Protein AF-A0A9N9MR36-F1 (afdb_monomer)

Radius of gyration: 36.17 Å; Cα contacts (8 Å, |Δi|>4): 120; chains: 1; bounding box: 120×64×77 Å

Solvent-accessible surface area (backbone atoms only — not comparable to full-atom values): 21130 Å² total; per-residue (Å²): 136,87,82,82,67,97,60,91,69,72,78,81,70,81,83,75,84,69,79,85,82,74,89,75,84,83,81,87,75,89,80,91,78,92,76,90,71,88,76,81,66,86,66,80,64,33,60,39,98,82,77,68,51,71,23,96,36,70,65,54,41,51,55,46,38,51,72,79,35,46,75,57,44,50,51,60,54,64,63,58,66,66,79,72,78,82,48,73,67,56,52,50,52,53,24,46,52,49,24,51,42,57,75,66,68,75,56,95,51,58,64,60,56,48,29,71,76,39,71,93,48,53,55,68,58,53,54,54,51,66,71,36,65,73,43,51,54,48,23,53,53,41,40,53,50,53,52,47,59,70,70,59,72,73,89,64,95,71,92,80,87,84,90,88,85,90,81,87,88,83,88,80,88,68,84,80,74,81,70,65,53,91,77,64,77,84,47,73,67,56,51,52,52,50,34,54,52,52,25,47,37,50,71,76,65,50,71,90,50,50,69,61,57,52,35,71,76,38,76,72,52,54,60,66,58,52,53,55,51,68,69,37,68,67,53,53,52,50,24,53,54,48,37,53,50,52,62,67,72,46,69,74,84,71,76,74,66,70,84,77,71,89,77,87,74,91,79,78,91,78,93,77,90,76,82,84,80,76,80,77,79,79,75,74,83,80,78,77,84,78,84,81,76,82,80,80,80,79,82,75,84,82,80,82,83,78,85,81,83,82,82,89,129

Secondary structure (DSSP, 8-state):
-----SS--------------PPPP--------------------EE-TTT--EESSHHHHHHHHHHH-HHHHHHHHHTS---PPPPHHHHHHHHHHHHHHHHTT--S-HHHHHHHH-TTS-HHHHHHHHTSHHHHHHHHHHHHHHHHHHH------------------------------TTPPPPHHHHHHHHHHHHHHHHTT--SSHHHHHHHH-TTS-HHHHHHHHH-HHHHHHHHHHHHHHHHHS----------------------PPP-----------PPPPP-------PPP----PPPPPPP-

Structure (mmCIF, N/CA/C/O backbone):
data_AF-A0A9N9MR36-F1
#
_entry.id   AF-A0A9N9MR36-F1
#
loop_
_atom_site.group_PDB
_atom_site.id
_atom_site.type_symbol
_atom_site.label_atom_id
_atom_site.label_alt_id
_atom_site.label_comp_id
_atom_site.label_asym_id
_atom_site.label_entity_id
_atom_site.label_seq_id
_atom_site.pdbx_PDB_ins_code
_atom_site.Cartn_x
_atom_site.Cartn_y
_atom_site.Cartn_z
_atom_site.occupancy
_atom_site.B_iso_or_equiv
_atom_site.auth_seq_id
_atom_site.auth_comp_id
_atom_site.auth_asym_id
_atom_site.auth_atom_id
_atom_site.pdbx_PDB_model_num
ATOM 1 N N . MET A 1 1 ? 44.883 12.833 -12.931 1.00 42.16 1 MET A N 1
ATOM 2 C CA . MET A 1 1 ? 44.470 11.741 -12.024 1.00 42.16 1 MET A CA 1
ATOM 3 C C . MET A 1 1 ? 42.972 11.880 -11.768 1.00 42.16 1 MET A C 1
ATOM 5 O O . MET A 1 1 ? 42.575 12.778 -11.039 1.00 42.16 1 MET A O 1
ATOM 9 N N . GLU A 1 2 ? 42.132 11.090 -12.443 1.00 42.69 2 GLU A N 1
ATOM 10 C CA . GLU A 1 2 ? 40.664 11.150 -12.310 1.00 42.69 2 GLU A CA 1
ATOM 11 C C . GLU A 1 2 ? 40.187 10.317 -11.113 1.00 42.69 2 GLU A C 1
ATOM 13 O O . GLU A 1 2 ? 40.307 9.091 -11.096 1.00 42.69 2 GLU A O 1
ATOM 18 N N . ALA A 1 3 ? 39.628 10.986 -10.104 1.00 51.25 3 ALA A N 1
ATOM 19 C CA . ALA A 1 3 ? 39.030 10.336 -8.946 1.00 51.25 3 ALA A CA 1
ATOM 20 C C . ALA A 1 3 ? 37.635 9.788 -9.297 1.00 51.25 3 ALA A C 1
ATOM 22 O O . ALA A 1 3 ? 36.685 10.540 -9.521 1.00 51.25 3 ALA A O 1
ATOM 23 N N . LYS A 1 4 ? 37.499 8.458 -9.323 1.00 52.34 4 LYS A N 1
ATOM 24 C CA . LYS A 1 4 ? 36.204 7.767 -9.405 1.00 52.34 4 LYS A CA 1
ATOM 25 C C . LYS A 1 4 ? 35.418 8.013 -8.111 1.00 52.34 4 LYS A C 1
ATOM 27 O O . LYS A 1 4 ? 35.816 7.550 -7.047 1.00 52.34 4 LYS A O 1
ATOM 32 N N . GLY A 1 5 ? 34.309 8.747 -8.198 1.00 55.62 5 GLY A N 1
ATOM 33 C CA . GLY A 1 5 ? 33.406 8.977 -7.066 1.00 55.62 5 GLY A CA 1
ATOM 34 C C . GLY A 1 5 ? 32.671 7.699 -6.608 1.00 55.62 5 GLY A C 1
ATOM 35 O O .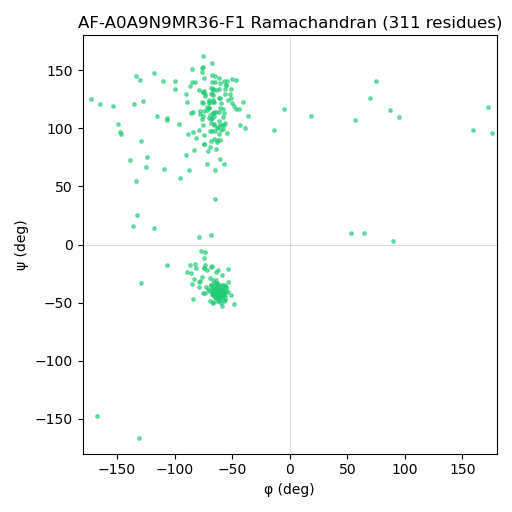 GLY A 1 5 ? 32.468 6.789 -7.412 1.00 55.62 5 GLY A O 1
ATOM 36 N N . PRO A 1 6 ? 32.219 7.626 -5.338 1.00 62.53 6 PRO A N 1
ATOM 37 C CA . PRO A 1 6 ? 31.648 6.420 -4.716 1.00 62.53 6 PRO A CA 1
ATOM 38 C C . PRO A 1 6 ? 30.186 6.128 -5.096 1.00 62.53 6 PRO A C 1
ATOM 40 O O . PRO A 1 6 ? 29.570 5.209 -4.563 1.00 62.53 6 PRO A O 1
ATOM 43 N N . TRP A 1 7 ? 29.619 6.882 -6.036 1.00 61.41 7 TRP A N 1
ATOM 44 C CA . TRP A 1 7 ? 28.271 6.662 -6.541 1.00 61.41 7 TRP A CA 1
ATOM 45 C C . TRP A 1 7 ? 28.396 6.275 -8.006 1.00 61.41 7 TRP A C 1
ATOM 47 O O . TRP A 1 7 ? 28.782 7.101 -8.828 1.00 61.41 7 TRP A O 1
ATOM 57 N N . GLY A 1 8 ? 28.092 5.016 -8.325 1.00 48.84 8 GLY A N 1
ATOM 58 C CA . GLY A 1 8 ? 28.136 4.430 -9.670 1.00 48.84 8 GLY A CA 1
ATOM 59 C C . GLY A 1 8 ? 27.135 5.023 -10.672 1.00 48.84 8 GLY A C 1
ATOM 60 O O . GLY A 1 8 ? 26.555 4.293 -11.470 1.00 48.84 8 GLY A O 1
ATOM 61 N N . CYS A 1 9 ? 26.919 6.335 -10.649 1.00 47.81 9 CYS A N 1
ATOM 62 C CA . CYS A 1 9 ? 26.300 7.073 -11.732 1.00 47.81 9 CYS A CA 1
ATOM 63 C C . CYS A 1 9 ? 27.367 7.280 -12.803 1.00 47.81 9 CYS A C 1
ATOM 65 O O . CYS A 1 9 ? 28.210 8.170 -12.690 1.00 47.81 9 CYS A O 1
ATOM 67 N N . GLN A 1 10 ? 27.350 6.439 -13.838 1.00 54.31 10 GLN A N 1
ATOM 68 C CA . GLN A 1 10 ? 28.123 6.742 -15.035 1.00 54.31 10 GLN A CA 1
ATOM 69 C C . GLN A 1 10 ? 27.706 8.126 -15.560 1.00 54.31 10 GLN A C 1
ATOM 71 O O . GLN A 1 10 ? 26.505 8.416 -15.585 1.00 54.31 10 GLN A O 1
ATOM 76 N N . PRO A 1 11 ? 28.655 8.982 -15.977 1.00 51.00 11 PRO A N 1
ATOM 77 C CA . PRO A 1 11 ? 28.313 10.209 -16.676 1.00 51.00 11 PRO A CA 1
ATOM 78 C C . PRO A 1 11 ? 27.476 9.841 -17.903 1.00 51.00 11 PRO A C 1
ATOM 80 O O . PRO A 1 11 ? 27.843 8.945 -18.669 1.00 51.00 11 PRO A O 1
ATOM 83 N N . LEU A 1 12 ? 26.324 10.500 -18.059 1.00 49.97 12 LEU A N 1
ATOM 84 C CA . LEU A 1 12 ? 25.511 10.399 -19.266 1.00 49.97 12 LEU A CA 1
ATOM 85 C C . LEU A 1 12 ? 26.408 10.795 -20.437 1.00 49.97 12 LEU A C 1
ATOM 87 O O . LEU A 1 12 ? 26.745 11.967 -20.601 1.00 49.97 12 LEU A O 1
ATOM 91 N N . ARG A 1 13 ? 26.851 9.796 -21.207 1.00 53.81 13 ARG A N 1
ATOM 92 C CA . ARG A 1 13 ? 27.624 10.030 -22.423 1.00 53.81 13 ARG A CA 1
ATOM 93 C C . ARG A 1 13 ? 26.807 10.961 -23.325 1.00 53.81 13 ARG A C 1
ATOM 95 O O . ARG A 1 13 ? 25.601 10.733 -23.459 1.00 53.81 13 ARG A O 1
ATOM 102 N N . PRO A 1 14 ? 27.432 11.965 -23.961 1.00 55.53 14 PRO A N 1
ATOM 103 C CA . PRO A 1 14 ? 26.791 12.729 -25.020 1.00 55.53 14 PRO A CA 1
ATOM 104 C C . PRO A 1 14 ? 26.189 11.759 -26.037 1.00 55.53 14 PRO A C 1
ATOM 106 O O . PRO A 1 14 ? 26.902 10.904 -26.571 1.00 55.53 14 PRO A O 1
ATOM 109 N N . LEU A 1 15 ? 24.875 11.858 -26.261 1.00 42.00 15 LEU A N 1
ATOM 110 C CA . LEU A 1 15 ? 24.178 11.115 -27.305 1.00 42.00 15 LEU A CA 1
ATOM 111 C C . LEU A 1 15 ? 24.741 11.562 -28.656 1.00 42.00 15 LEU A C 1
ATOM 113 O O . LEU A 1 15 ? 24.256 12.509 -29.267 1.00 42.00 15 LEU A O 1
ATOM 117 N N . HIS A 1 16 ? 25.780 10.871 -29.118 1.00 44.91 16 HIS A N 1
ATOM 118 C CA . HIS A 1 16 ? 26.146 10.876 -30.522 1.00 44.91 16 HIS A CA 1
ATOM 119 C C . HIS A 1 16 ? 25.000 10.201 -31.270 1.00 44.91 16 HIS A C 1
ATOM 121 O O . HIS A 1 16 ? 24.851 8.978 -31.244 1.00 44.91 16 HIS A O 1
ATOM 127 N N . VAL A 1 17 ? 24.165 11.013 -31.917 1.00 54.38 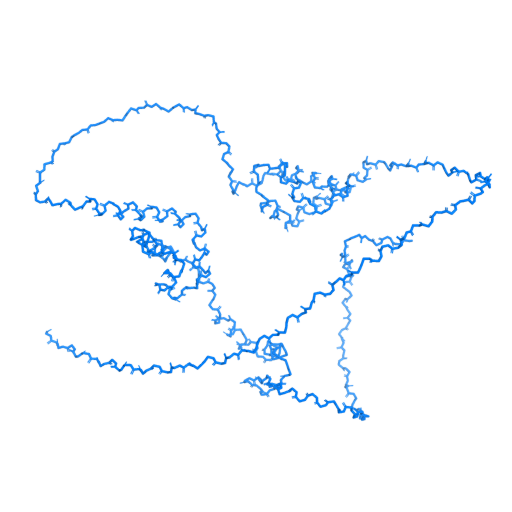17 VAL A N 1
ATOM 128 C CA . VAL A 1 17 ? 23.245 10.550 -32.954 1.00 54.38 17 VAL A CA 1
ATOM 129 C C . VAL A 1 17 ? 24.113 10.150 -34.147 1.00 54.38 17 VAL A C 1
ATOM 131 O O . VAL A 1 17 ? 24.397 10.947 -35.034 1.00 54.38 17 VAL A O 1
ATOM 134 N N . GLY A 1 18 ? 24.628 8.922 -34.104 1.00 39.88 18 GLY A N 1
ATOM 135 C CA . GLY A 1 18 ? 25.375 8.330 -35.205 1.00 39.88 18 GLY A CA 1
ATOM 136 C C . GLY A 1 18 ? 24.460 8.072 -36.411 1.00 39.88 18 GLY A C 1
ATOM 137 O O . GLY A 1 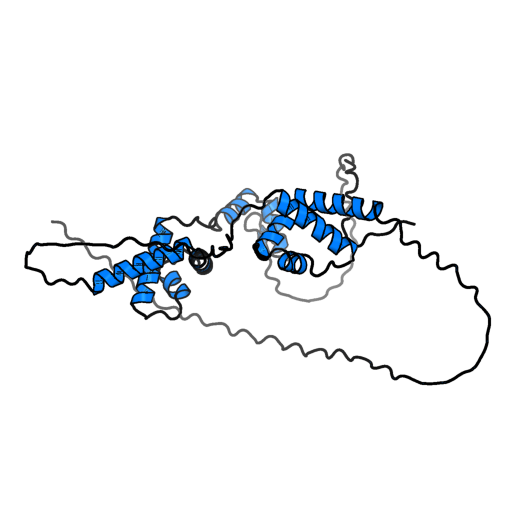18 ? 23.279 7.754 -36.232 1.00 39.88 18 GLY A O 1
ATOM 138 N N . PRO A 1 19 ? 24.977 8.203 -37.644 1.00 52.09 19 PRO A N 1
ATOM 139 C CA . PRO A 1 19 ? 24.197 8.025 -38.859 1.00 52.09 19 PRO A CA 1
ATOM 140 C C . PRO A 1 19 ? 23.696 6.582 -39.011 1.00 52.09 19 PRO A C 1
ATOM 142 O O . PRO A 1 19 ? 24.363 5.616 -38.642 1.00 52.09 19 PRO A O 1
ATOM 145 N N . LYS A 1 20 ? 22.490 6.470 -39.579 1.00 49.06 20 LYS A N 1
ATOM 146 C CA . LYS A 1 20 ? 21.758 5.241 -39.918 1.00 49.06 20 LYS A CA 1
ATOM 147 C C . LYS A 1 20 ? 22.688 4.117 -40.399 1.00 49.06 20 LYS A C 1
ATOM 149 O O . LYS A 1 20 ? 23.215 4.161 -41.509 1.00 49.06 20 LYS A O 1
ATOM 154 N N . SER A 1 21 ? 22.816 3.086 -39.566 1.00 42.00 21 SER A N 1
ATOM 155 C CA . SER A 1 21 ? 23.407 1.794 -39.912 1.00 42.00 21 SER A CA 1
ATOM 156 C C . SER A 1 21 ? 22.653 1.179 -41.096 1.00 42.00 21 SER A C 1
ATOM 158 O O . SER A 1 21 ? 21.469 0.848 -40.995 1.00 42.00 21 SER A O 1
ATOM 160 N N . LYS A 1 22 ? 23.339 1.072 -42.238 1.00 48.06 22 LYS A N 1
ATOM 161 C CA . LYS A 1 22 ? 22.914 0.283 -43.395 1.00 48.06 22 LYS A CA 1
ATOM 162 C C . LYS A 1 22 ? 23.109 -1.197 -43.060 1.00 48.06 22 LYS A C 1
ATOM 164 O O . LYS A 1 22 ? 24.195 -1.606 -42.657 1.00 48.06 22 LYS A O 1
ATOM 169 N N . ASN A 1 23 ? 22.049 -1.982 -43.251 1.00 44.69 23 ASN A N 1
ATOM 170 C CA . ASN A 1 23 ? 22.060 -3.441 -43.181 1.00 44.69 23 ASN A CA 1
ATOM 171 C C . ASN A 1 23 ? 23.223 -4.017 -44.002 1.00 44.69 23 ASN A C 1
ATOM 173 O O . ASN A 1 23 ? 23.278 -3.837 -45.217 1.00 44.69 23 ASN A O 1
ATOM 177 N N . LYS A 1 24 ? 24.129 -4.732 -43.331 1.00 44.69 24 LYS A N 1
ATOM 178 C CA . LYS A 1 24 ? 25.165 -5.549 -43.966 1.00 44.69 24 LYS A CA 1
ATOM 179 C C . LYS A 1 24 ? 24.603 -6.966 -44.173 1.00 44.69 24 LYS A C 1
ATOM 181 O O . LYS A 1 24 ? 24.061 -7.521 -43.214 1.00 44.69 24 LYS A O 1
ATOM 186 N N . PRO A 1 25 ? 24.685 -7.553 -45.381 1.00 52.03 25 PRO A N 1
ATOM 187 C CA . PRO A 1 25 ? 24.227 -8.916 -45.618 1.00 52.03 25 PRO A CA 1
ATOM 188 C C . PRO A 1 25 ? 25.127 -9.915 -44.883 1.00 52.03 25 PRO A C 1
ATOM 190 O O . PRO A 1 25 ? 26.355 -9.802 -44.881 1.00 52.03 25 PRO A O 1
ATOM 193 N N . ARG A 1 26 ? 24.484 -10.877 -44.218 1.00 47.81 26 ARG A N 1
ATOM 194 C CA . ARG A 1 26 ? 25.110 -11.974 -43.481 1.00 47.81 26 ARG A CA 1
ATOM 195 C C . ARG A 1 26 ? 25.628 -12.995 -44.494 1.00 47.81 26 ARG A C 1
ATOM 197 O O . ARG A 1 26 ? 24.828 -13.646 -45.157 1.00 47.81 26 ARG A O 1
ATOM 204 N N . LYS A 1 27 ? 26.952 -13.093 -44.614 1.00 42.81 27 LYS A N 1
ATOM 205 C CA . LYS A 1 27 ? 27.646 -14.135 -45.373 1.00 42.81 27 LYS A CA 1
ATOM 206 C C . LYS A 1 27 ? 27.513 -15.451 -44.599 1.00 42.81 27 LYS A C 1
ATOM 208 O O . LYS A 1 27 ? 27.886 -15.519 -43.429 1.00 42.81 27 LYS A O 1
ATOM 213 N N . THR A 1 28 ? 26.877 -16.425 -45.232 1.00 47.97 28 THR A N 1
ATOM 214 C CA . THR A 1 28 ? 26.886 -17.847 -44.8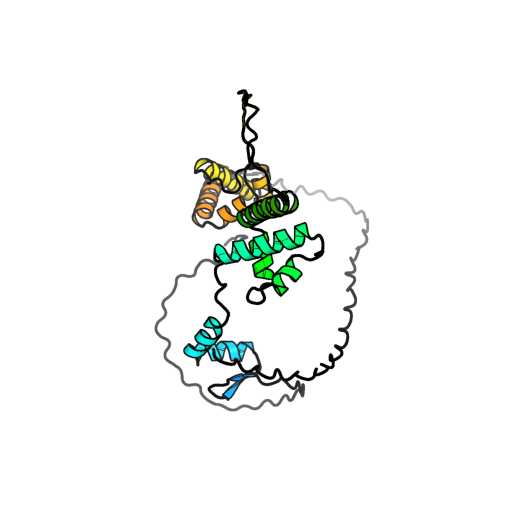89 1.00 47.97 28 THR A CA 1
ATOM 215 C C . THR A 1 28 ? 28.230 -18.424 -45.289 1.00 47.97 28 THR A C 1
ATOM 217 O O . THR A 1 28 ? 28.519 -18.453 -46.481 1.00 47.97 28 THR A O 1
ATOM 220 N N . GLU A 1 29 ? 29.018 -18.869 -44.318 1.00 55.16 29 GLU A N 1
ATOM 221 C CA . GLU A 1 29 ? 30.062 -19.868 -44.538 1.00 55.16 29 GLU A CA 1
ATOM 222 C C . GLU A 1 29 ? 29.964 -20.873 -43.391 1.00 55.16 29 GLU A C 1
ATOM 224 O O . GLU A 1 29 ? 29.950 -20.505 -42.211 1.00 55.16 29 GLU A O 1
ATOM 229 N N . ASP A 1 30 ? 29.739 -22.115 -43.808 1.00 52.72 30 ASP A N 1
ATOM 230 C CA . ASP A 1 30 ? 29.840 -23.350 -43.051 1.00 52.72 30 ASP A CA 1
ATOM 231 C C . ASP A 1 30 ? 31.175 -23.426 -42.317 1.00 52.72 30 ASP A C 1
ATOM 233 O O . ASP A 1 30 ? 32.185 -23.018 -42.874 1.00 52.72 30 ASP A O 1
ATOM 237 N N . GLU A 1 31 ? 31.170 -23.965 -41.099 1.00 50.50 31 GLU A N 1
ATOM 238 C CA . GLU A 1 31 ? 32.277 -24.749 -40.540 1.00 50.50 31 GLU A CA 1
ATOM 239 C C . GLU A 1 31 ? 31.748 -25.505 -39.316 1.00 50.50 31 GLU A C 1
ATOM 241 O O . GLU A 1 31 ? 31.182 -24.954 -38.365 1.00 50.50 31 GLU A O 1
ATOM 246 N N . SER A 1 32 ? 31.878 -26.819 -39.422 1.00 59.91 32 SER A N 1
ATOM 247 C CA . SER A 1 32 ? 31.462 -27.841 -38.484 1.00 59.91 32 SER A CA 1
ATOM 248 C C . SER A 1 32 ? 32.257 -27.783 -37.183 1.00 59.91 32 SER A C 1
ATOM 250 O O . SER A 1 32 ? 33.486 -27.785 -37.189 1.00 59.91 32 SER A O 1
ATOM 252 N N . SER A 1 33 ? 31.571 -27.860 -36.048 1.00 53.72 33 SER A N 1
ATOM 253 C CA . SER A 1 33 ? 32.163 -28.387 -34.818 1.00 53.72 33 SER A CA 1
ATOM 254 C C . SER A 1 33 ? 31.083 -29.102 -34.027 1.00 53.72 33 SER A C 1
ATOM 256 O O . SER A 1 33 ? 30.279 -28.505 -33.312 1.00 53.72 33 SER A O 1
ATOM 258 N N . ASP A 1 34 ? 31.063 -30.410 -34.255 1.00 47.44 34 ASP A N 1
ATOM 259 C CA . ASP A 1 34 ? 30.303 -31.402 -33.522 1.00 47.44 34 ASP A CA 1
ATOM 260 C C . ASP A 1 34 ? 30.863 -31.484 -32.093 1.00 47.44 34 ASP A C 1
ATOM 262 O O . ASP A 1 34 ? 32.015 -31.840 -31.847 1.00 47.44 34 ASP A O 1
ATOM 266 N N . SER A 1 35 ? 30.058 -31.062 -31.128 1.00 49.38 35 SER A N 1
ATOM 267 C CA . SER A 1 35 ? 30.275 -31.330 -29.709 1.00 49.38 35 SER A CA 1
ATOM 268 C C . SER A 1 35 ? 28.927 -31.665 -29.105 1.00 49.38 35 SER A C 1
ATOM 270 O O . SER A 1 35 ? 28.281 -30.887 -28.403 1.00 49.38 35 SER A O 1
ATOM 272 N N . SER A 1 36 ? 28.497 -32.865 -29.471 1.00 48.94 36 SER A N 1
ATOM 273 C CA . SER A 1 36 ? 27.370 -33.593 -28.923 1.00 48.94 36 SER A CA 1
ATOM 274 C C . SER A 1 36 ? 27.545 -33.806 -27.411 1.00 48.94 36 SER A C 1
ATOM 276 O O . SER A 1 36 ? 28.251 -34.707 -26.966 1.00 48.94 36 SER A O 1
ATOM 278 N N . SER A 1 37 ? 26.883 -32.974 -26.603 1.00 51.53 37 SER A N 1
ATOM 279 C CA . SER A 1 37 ? 26.653 -33.226 -25.176 1.00 51.53 37 SER A CA 1
ATOM 280 C C . SER A 1 37 ? 25.176 -33.605 -24.991 1.00 51.53 37 SER A C 1
ATOM 282 O O . SER A 1 37 ? 24.304 -32.749 -25.173 1.00 51.53 37 SER A O 1
ATOM 284 N N . PRO A 1 38 ? 24.846 -34.874 -24.680 1.00 52.47 38 PRO A N 1
ATOM 285 C CA . PRO A 1 38 ? 23.479 -35.371 -24.680 1.00 52.47 38 PRO A CA 1
ATOM 286 C C . PRO A 1 38 ? 22.837 -35.123 -23.314 1.00 52.47 38 PRO A C 1
ATOM 288 O O . PRO A 1 38 ? 22.463 -36.048 -22.596 1.00 52.47 38 PRO A O 1
ATOM 291 N N . HIS A 1 39 ? 22.673 -33.858 -22.936 1.00 51.34 39 HIS A N 1
ATOM 292 C CA . HIS A 1 39 ? 21.683 -33.523 -21.923 1.00 51.34 39 HIS A CA 1
ATOM 293 C C . HIS A 1 39 ? 20.333 -33.416 -22.622 1.00 51.34 39 HIS A C 1
ATOM 295 O O . HIS A 1 39 ? 19.870 -32.329 -22.962 1.00 51.34 39 HIS A O 1
ATOM 301 N N . ALA A 1 40 ? 19.717 -34.582 -22.840 1.00 51.50 40 ALA A N 1
ATOM 302 C CA . ALA A 1 40 ? 18.309 -34.743 -23.181 1.00 51.50 40 ALA A CA 1
ATOM 303 C C . ALA A 1 40 ? 17.446 -34.262 -22.005 1.00 51.50 40 ALA A C 1
ATOM 305 O O . ALA A 1 40 ? 16.744 -35.016 -21.335 1.00 51.50 40 ALA A O 1
ATOM 306 N N . HIS A 1 41 ? 17.534 -32.973 -21.706 1.00 54.25 41 HIS A N 1
ATOM 307 C CA . HIS A 1 41 ? 16.456 -32.297 -21.043 1.00 54.25 41 HIS A CA 1
ATOM 308 C C . HIS A 1 41 ? 15.355 -32.211 -22.083 1.00 54.25 41 HIS A C 1
ATOM 310 O O . HIS A 1 41 ? 15.471 -31.489 -23.072 1.00 54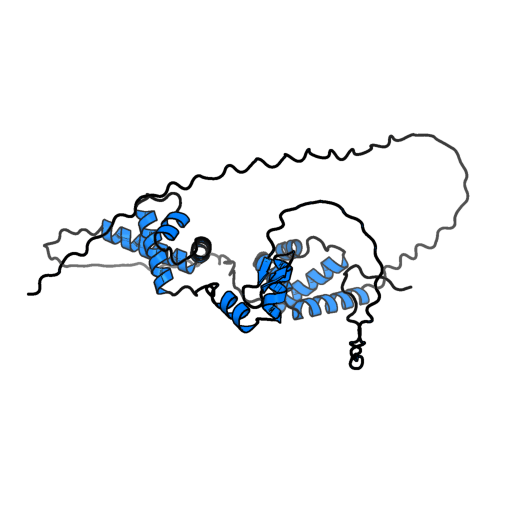.25 41 HIS A O 1
ATOM 316 N N . ASP A 1 42 ? 14.312 -32.998 -21.845 1.00 55.91 42 ASP A N 1
ATOM 317 C CA . ASP A 1 42 ? 12.983 -32.862 -22.422 1.00 55.91 42 ASP A CA 1
ATOM 318 C C . ASP A 1 42 ? 12.447 -31.459 -22.076 1.00 55.91 42 ASP A C 1
ATOM 320 O O . ASP A 1 42 ? 11.621 -31.236 -21.187 1.00 55.91 42 ASP A O 1
ATOM 324 N N . HIS A 1 43 ? 13.067 -30.447 -22.681 1.00 61.25 43 HIS A N 1
ATOM 325 C CA . HIS A 1 43 ? 12.723 -29.056 -22.526 1.00 61.25 43 HIS A CA 1
ATOM 326 C C . HIS A 1 43 ? 11.454 -28.879 -23.332 1.00 61.25 43 HIS A C 1
ATOM 328 O O . HIS A 1 43 ? 11.507 -28.674 -24.542 1.00 61.25 43 HIS A O 1
ATOM 334 N N . ALA A 1 44 ? 10.318 -28.990 -22.641 1.00 75.12 44 ALA A N 1
ATOM 335 C CA . ALA A 1 44 ? 9.003 -28.697 -23.184 1.00 75.12 44 ALA A CA 1
ATOM 336 C C . ALA A 1 44 ? 9.076 -27.404 -24.008 1.00 75.12 44 ALA A C 1
ATOM 338 O O . ALA A 1 44 ? 9.187 -26.298 -23.469 1.00 75.12 44 ALA A O 1
ATOM 339 N N . ALA A 1 45 ? 9.100 -27.568 -25.328 1.00 87.50 45 ALA A N 1
ATOM 340 C CA . ALA A 1 45 ? 9.444 -26.491 -26.230 1.00 87.50 45 ALA A CA 1
ATOM 341 C C . ALA A 1 45 ? 8.330 -25.435 -26.201 1.00 87.50 45 ALA A C 1
ATOM 343 O O . ALA A 1 45 ? 7.144 -25.750 -26.338 1.00 87.50 45 ALA A O 1
ATOM 344 N N . TYR A 1 46 ? 8.685 -24.163 -26.013 1.00 93.81 46 TYR A N 1
ATOM 345 C CA . TYR A 1 46 ? 7.698 -23.094 -25.875 1.00 93.81 46 TYR A CA 1
ATOM 346 C C . TYR A 1 46 ? 7.260 -22.618 -27.258 1.00 93.81 46 TYR A C 1
ATOM 348 O O . TYR A 1 46 ? 7.922 -21.788 -27.879 1.00 93.81 46 TYR A O 1
ATOM 356 N N . ARG A 1 47 ? 6.136 -23.140 -27.753 1.00 96.06 47 ARG A N 1
ATOM 357 C CA . ARG A 1 47 ? 5.602 -22.791 -29.078 1.00 96.06 47 ARG A CA 1
ATOM 358 C C . ARG A 1 47 ? 4.717 -21.547 -29.042 1.00 96.06 47 ARG A C 1
ATOM 360 O O . ARG A 1 47 ? 3.859 -21.388 -28.172 1.00 96.06 47 ARG A O 1
ATOM 367 N N . CYS A 1 48 ? 4.903 -20.663 -30.018 1.00 95.25 48 CYS A N 1
ATOM 368 C CA . CYS A 1 48 ? 4.014 -19.533 -30.250 1.00 95.25 48 CYS A CA 1
ATOM 369 C C . CYS A 1 48 ? 2.720 -20.004 -30.916 1.00 95.25 48 CYS A C 1
ATOM 371 O O . CYS A 1 48 ? 2.751 -20.496 -32.033 1.00 95.25 48 CYS A O 1
ATOM 373 N N . THR A 1 49 ? 1.568 -19.752 -30.292 1.00 93.25 49 THR A N 1
ATOM 374 C CA . THR A 1 49 ? 0.233 -20.162 -30.787 1.00 93.25 49 THR A CA 1
ATOM 375 C C . THR A 1 49 ? -0.239 -19.443 -32.061 1.00 93.25 49 THR A C 1
ATOM 377 O O . THR A 1 49 ? -1.420 -19.506 -32.404 1.00 93.25 49 THR A O 1
ATOM 380 N N . ARG A 1 50 ? 0.627 -18.649 -32.702 1.00 91.69 50 ARG A N 1
ATOM 381 C CA . ARG A 1 50 ? 0.265 -17.711 -33.779 1.00 91.69 50 ARG A CA 1
ATOM 382 C C . ARG A 1 50 ? 1.112 -17.834 -35.032 1.00 91.69 50 ARG A C 1
ATOM 384 O O . ARG A 1 50 ? 0.597 -17.556 -36.104 1.00 91.69 50 ARG A O 1
ATOM 391 N N . CYS A 1 51 ? 2.385 -18.177 -34.893 1.00 95.31 51 CYS A N 1
ATOM 392 C CA . CYS A 1 51 ? 3.284 -18.370 -36.029 1.00 95.31 51 CYS A CA 1
ATOM 393 C C . CYS A 1 51 ? 4.152 -19.624 -35.867 1.00 95.31 51 CYS A C 1
ATOM 395 O O . CYS A 1 51 ? 5.213 -19.705 -36.479 1.00 95.31 51 CYS A O 1
ATOM 397 N N . ASP A 1 52 ? 3.768 -20.509 -34.941 1.00 93.38 52 ASP A N 1
ATOM 398 C CA . ASP A 1 52 ? 4.358 -21.821 -34.638 1.00 93.38 52 ASP A CA 1
ATOM 399 C C . ASP A 1 52 ? 5.865 -21.855 -34.355 1.00 93.38 52 ASP A C 1
ATOM 401 O O . ASP A 1 52 ? 6.458 -22.921 -34.185 1.00 93.38 52 ASP A O 1
ATOM 405 N N . ARG A 1 53 ? 6.487 -20.679 -34.205 1.00 95.69 53 ARG A N 1
ATOM 406 C CA . ARG A 1 53 ? 7.886 -20.545 -33.807 1.00 95.69 53 ARG A CA 1
ATOM 407 C C . ARG A 1 53 ? 8.083 -21.153 -32.432 1.00 95.69 53 ARG A C 1
ATOM 409 O O . ARG A 1 53 ? 7.316 -20.893 -31.501 1.00 95.69 53 ARG A O 1
ATOM 416 N N . VAL A 1 54 ? 9.139 -21.940 -32.332 1.00 96.25 54 VAL A N 1
ATOM 417 C CA . VAL A 1 54 ? 9.525 -22.655 -31.125 1.00 96.25 54 VAL A CA 1
ATOM 418 C C . VAL A 1 54 ? 10.642 -21.882 -30.437 1.00 96.25 54 VAL A C 1
ATOM 420 O O . VAL A 1 54 ? 11.506 -21.312 -31.101 1.00 96.25 54 VAL A O 1
ATOM 423 N N . PHE A 1 55 ? 10.596 -21.825 -29.110 1.00 95.25 55 PHE A N 1
ATOM 424 C CA . PHE A 1 55 ? 11.604 -21.167 -28.291 1.00 95.25 55 PHE A CA 1
ATOM 425 C C . PHE A 1 55 ? 12.063 -22.105 -27.180 1.00 95.25 55 PHE A C 1
ATOM 427 O O . PHE A 1 55 ? 11.239 -22.758 -26.537 1.00 95.25 55 PHE A O 1
ATOM 434 N N . ASP A 1 56 ? 13.358 -22.069 -26.882 1.00 93.44 56 ASP A N 1
ATOM 435 C CA . ASP A 1 56 ? 13.951 -22.864 -25.798 1.00 93.44 56 ASP A CA 1
ATOM 436 C C . ASP A 1 56 ? 13.585 -22.309 -24.414 1.00 93.44 56 ASP A C 1
ATOM 438 O O . ASP A 1 56 ? 13.676 -22.988 -23.395 1.00 93.44 56 ASP A O 1
ATOM 442 N N . THR A 1 57 ? 13.132 -21.047 -24.353 1.00 93.06 57 THR A N 1
ATOM 443 C CA . THR A 1 57 ? 12.778 -20.375 -23.099 1.00 93.06 57 THR A CA 1
ATOM 444 C C . THR A 1 57 ? 11.435 -19.651 -23.168 1.00 93.06 57 THR A C 1
ATOM 446 O O . THR A 1 57 ? 11.082 -18.999 -24.157 1.00 93.06 57 THR A O 1
ATOM 449 N N . LYS A 1 58 ? 10.714 -19.654 -22.038 1.00 93.56 58 LYS A N 1
ATOM 450 C CA . LYS A 1 58 ? 9.484 -18.869 -21.833 1.00 93.56 58 LYS A CA 1
ATOM 451 C C . LYS A 1 58 ? 9.705 -17.368 -22.053 1.00 93.56 58 LYS A C 1
ATOM 453 O O . LYS A 1 58 ? 8.822 -16.671 -22.555 1.00 93.56 58 LYS A O 1
ATOM 458 N N . THR A 1 59 ? 10.888 -16.865 -21.695 1.00 95.25 59 THR A N 1
ATOM 459 C CA . THR A 1 59 ? 11.282 -15.468 -21.923 1.00 95.25 59 THR A CA 1
ATOM 460 C C . THR A 1 59 ? 11.388 -15.164 -23.415 1.00 95.25 59 THR A C 1
ATOM 462 O O . THR A 1 59 ? 10.841 -14.151 -23.853 1.00 95.25 59 THR A O 1
ATOM 465 N N . GLY A 1 60 ? 12.015 -16.051 -24.199 1.00 95.69 60 GLY A N 1
ATOM 466 C CA . GLY A 1 60 ? 12.098 -15.944 -25.657 1.00 95.69 60 GLY A CA 1
ATOM 467 C C . GLY A 1 60 ? 10.717 -15.869 -26.307 1.00 95.69 60 GLY A C 1
ATOM 468 O O . GLY A 1 60 ? 10.439 -14.921 -27.043 1.00 95.69 60 GLY A O 1
ATOM 469 N N . LEU A 1 61 ? 9.807 -16.772 -25.923 1.00 95.31 61 LEU A N 1
ATOM 470 C CA . LEU A 1 61 ? 8.409 -16.734 -26.365 1.00 95.31 61 LEU A CA 1
ATOM 471 C C . LEU A 1 61 ? 7.720 -15.411 -25.983 1.00 95.31 61 LEU A C 1
ATOM 473 O O . LEU A 1 61 ? 7.006 -14.817 -26.793 1.00 95.31 61 LEU A O 1
ATOM 477 N N . GLY A 1 62 ? 7.946 -14.910 -24.766 1.00 93.75 62 GLY A N 1
ATOM 478 C CA . GLY A 1 62 ? 7.376 -13.644 -24.301 1.00 93.75 62 GLY A CA 1
ATOM 479 C C . GLY A 1 62 ? 7.871 -12.426 -25.088 1.00 93.75 62 GLY A C 1
ATOM 480 O O . GLY A 1 62 ? 7.073 -11.562 -25.457 1.00 93.75 62 GLY A O 1
ATOM 481 N N . VAL A 1 63 ? 9.175 -12.348 -25.371 1.00 96.31 63 VAL A N 1
ATOM 482 C CA . VAL A 1 63 ? 9.773 -11.276 -26.189 1.00 96.31 63 VAL A CA 1
ATOM 483 C C . VAL A 1 63 ? 9.285 -11.362 -27.631 1.00 96.31 63 VAL A C 1
ATOM 485 O O . VAL A 1 63 ? 8.916 -10.342 -28.213 1.00 96.31 63 VAL A O 1
ATOM 488 N N . HIS A 1 64 ? 9.226 -12.569 -28.190 1.00 96.81 64 HIS A N 1
ATOM 489 C CA . HIS A 1 64 ? 8.685 -12.793 -29.521 1.00 96.81 64 HIS A CA 1
ATOM 490 C C . HIS A 1 64 ? 7.223 -12.348 -29.617 1.00 96.81 64 HIS A C 1
ATOM 492 O O . HIS A 1 64 ? 6.896 -11.546 -30.485 1.00 96.81 64 HIS A O 1
ATOM 498 N N . THR A 1 65 ? 6.365 -12.777 -28.687 1.00 95.19 65 THR A N 1
ATOM 499 C CA . THR A 1 65 ? 4.938 -12.415 -28.684 1.00 95.19 65 THR A CA 1
ATOM 500 C C . THR A 1 65 ? 4.748 -10.898 -28.595 1.00 95.19 65 THR A C 1
ATOM 502 O O . THR A 1 65 ? 3.903 -10.346 -29.291 1.00 95.19 65 THR A O 1
ATOM 505 N N . LYS A 1 66 ? 5.576 -10.197 -27.805 1.00 94.19 66 LYS A N 1
ATOM 506 C CA . LYS A 1 66 ? 5.577 -8.724 -27.727 1.00 94.19 66 LYS A CA 1
ATOM 507 C C . LYS A 1 66 ? 5.908 -8.046 -29.055 1.00 94.19 66 LYS A C 1
ATOM 509 O O . LYS A 1 66 ? 5.293 -7.040 -29.380 1.00 94.19 66 LYS A O 1
ATOM 514 N N . ARG A 1 67 ? 6.905 -8.560 -29.782 1.00 96.06 67 ARG A N 1
ATOM 515 C CA . ARG A 1 67 ? 7.416 -7.942 -31.017 1.00 96.06 67 ARG A CA 1
ATOM 516 C C . ARG A 1 67 ? 6.590 -8.315 -32.246 1.00 96.06 67 ARG A C 1
ATOM 518 O O . ARG A 1 67 ? 6.257 -7.446 -33.036 1.00 96.06 67 ARG A O 1
ATOM 525 N N . ALA A 1 68 ? 6.277 -9.598 -32.402 1.00 95.81 68 ALA A N 1
ATOM 526 C CA . ALA A 1 68 ? 5.606 -10.140 -33.581 1.00 95.81 68 ALA A CA 1
ATOM 527 C C . ALA A 1 68 ? 4.073 -10.110 -33.472 1.00 95.81 68 ALA A C 1
ATOM 529 O O . ALA A 1 68 ? 3.385 -10.111 -34.490 1.00 95.81 68 ALA A O 1
ATOM 530 N N . HIS A 1 69 ? 3.521 -10.085 -32.252 1.00 95.06 69 HIS A N 1
ATOM 531 C CA . HIS A 1 69 ? 2.075 -10.151 -32.008 1.00 95.06 69 HIS A CA 1
ATOM 532 C C . HIS A 1 69 ? 1.586 -9.095 -30.991 1.00 95.06 69 HIS A C 1
ATOM 534 O O . HIS A 1 69 ? 0.909 -9.457 -30.019 1.00 95.06 69 HIS A O 1
ATOM 540 N N . PRO A 1 70 ? 1.868 -7.790 -31.201 1.00 90.12 70 PRO A N 1
ATOM 541 C CA . PRO A 1 70 ? 1.564 -6.731 -30.231 1.00 90.12 70 PRO A CA 1
ATOM 542 C C . PRO A 1 70 ? 0.078 -6.688 -29.849 1.00 90.12 70 PRO A C 1
ATOM 544 O O . PRO A 1 70 ? -0.253 -6.740 -28.667 1.00 90.12 70 PRO A O 1
ATOM 547 N N . SER A 1 71 ? -0.825 -6.759 -30.836 1.00 88.44 71 SER A N 1
ATOM 548 C CA . SER A 1 71 ? -2.282 -6.750 -30.615 1.00 88.44 71 SER A CA 1
ATOM 549 C C . SER A 1 71 ? -2.751 -7.825 -29.622 1.00 88.44 71 SER A C 1
ATOM 551 O O . SER A 1 71 ? -3.566 -7.565 -28.736 1.00 88.44 71 SER A O 1
ATOM 553 N N . LYS A 1 72 ? -2.193 -9.040 -29.696 1.00 78.19 72 LYS A N 1
ATOM 554 C CA . LYS A 1 72 ? -2.596 -10.151 -28.818 1.00 78.19 72 LYS A CA 1
ATOM 555 C C . LYS A 1 72 ? -1.890 -10.144 -27.479 1.00 78.19 72 LYS A C 1
ATOM 557 O O . LYS A 1 72 ? -2.495 -10.518 -26.477 1.00 78.19 72 LYS A O 1
ATOM 562 N N . HIS A 1 73 ? -0.637 -9.714 -27.448 1.00 82.31 73 HIS A N 1
ATOM 563 C CA . HIS A 1 73 ? 0.057 -9.486 -26.193 1.00 82.31 73 HIS A CA 1
ATOM 564 C C . HIS A 1 73 ? -0.677 -8.433 -25.345 1.00 82.31 73 HIS A C 1
ATOM 566 O O . HIS A 1 73 ? -0.852 -8.625 -24.140 1.00 82.31 73 HIS A O 1
ATOM 572 N N . ASP A 1 74 ? -1.188 -7.379 -25.978 1.00 81.69 74 ASP A N 1
ATOM 573 C CA . ASP A 1 74 ? -1.943 -6.331 -25.297 1.00 81.69 74 ASP A CA 1
ATOM 574 C C . ASP A 1 74 ? -3.339 -6.804 -24.885 1.00 81.69 74 ASP A C 1
ATOM 576 O O . ASP A 1 74 ? -3.767 -6.505 -23.776 1.00 81.69 74 ASP A O 1
ATOM 580 N N . GLN A 1 75 ? -4.017 -7.636 -25.683 1.00 79.81 75 GLN A N 1
ATOM 581 C CA . GLN A 1 75 ? -5.252 -8.311 -25.250 1.00 79.81 75 GLN A CA 1
ATOM 582 C C . GLN A 1 75 ? -5.019 -9.249 -24.055 1.00 79.81 75 GLN A C 1
ATOM 584 O O . GLN A 1 75 ? -5.800 -9.242 -23.104 1.00 79.81 75 GLN A O 1
ATOM 589 N N . ALA A 1 76 ? -3.937 -10.034 -24.065 1.00 74.81 76 ALA A N 1
ATOM 590 C CA . ALA A 1 76 ? -3.581 -10.921 -22.959 1.00 74.81 76 ALA A CA 1
ATOM 591 C C . ALA A 1 76 ? -3.263 -10.132 -21.678 1.00 74.81 76 ALA A C 1
ATOM 593 O O . ALA A 1 76 ? -3.683 -10.525 -20.591 1.00 74.81 76 ALA A O 1
ATOM 594 N N . LYS A 1 77 ? -2.591 -8.981 -21.803 1.00 71.31 77 LYS A N 1
ATOM 595 C CA . LYS A 1 77 ? -2.348 -8.057 -20.686 1.00 71.31 77 LYS A CA 1
ATOM 596 C C . LYS A 1 77 ? -3.604 -7.322 -20.224 1.00 71.31 77 LYS A C 1
ATOM 598 O O . LYS A 1 77 ? -3.795 -7.141 -19.027 1.00 71.31 77 LYS A O 1
ATOM 603 N N . ASN A 1 78 ? -4.483 -6.925 -21.139 1.00 62.28 78 ASN A N 1
ATOM 604 C CA . ASN A 1 78 ? -5.738 -6.257 -20.797 1.00 62.28 78 ASN A CA 1
ATOM 605 C C . ASN A 1 78 ? -6.721 -7.192 -20.073 1.00 62.28 78 ASN A C 1
ATOM 607 O O . ASN A 1 78 ? -7.598 -6.707 -19.364 1.00 62.28 78 ASN A O 1
ATOM 611 N N . ARG A 1 79 ? -6.546 -8.517 -20.187 1.00 59.69 79 ARG A N 1
ATOM 612 C CA . ARG A 1 79 ? -7.329 -9.529 -19.458 1.00 59.69 79 ARG A CA 1
ATOM 613 C C . ARG A 1 79 ? -6.858 -9.795 -18.033 1.00 59.69 79 ARG A C 1
ATOM 615 O O . ARG A 1 79 ? -7.634 -10.345 -17.254 1.00 59.69 79 ARG A O 1
ATOM 622 N N . THR A 1 80 ? -5.642 -9.399 -17.644 1.00 59.75 80 THR A N 1
ATOM 623 C CA . THR A 1 80 ? -5.292 -9.391 -16.217 1.00 59.75 80 THR A CA 1
ATOM 624 C C . THR A 1 80 ? -5.999 -8.203 -15.588 1.00 59.75 80 THR A C 1
ATOM 626 O O . THR A 1 80 ? -5.453 -7.103 -15.580 1.00 59.75 80 THR A O 1
ATOM 629 N N . VAL A 1 81 ? -7.251 -8.446 -15.181 1.00 59.66 81 VAL A N 1
ATOM 630 C CA . VAL A 1 81 ? -8.191 -7.566 -14.477 1.00 59.66 81 VAL A CA 1
ATOM 631 C C . VAL A 1 81 ? -7.457 -6.349 -13.935 1.00 59.66 81 VAL A C 1
ATOM 633 O O . VAL A 1 81 ? -6.770 -6.440 -12.912 1.00 59.66 81 VAL A O 1
ATOM 636 N N . LYS A 1 82 ? -7.541 -5.221 -14.663 1.00 60.12 82 LYS A N 1
ATOM 637 C CA . LYS A 1 82 ? -7.101 -3.917 -14.152 1.00 60.12 82 LYS A CA 1
ATOM 638 C C . LYS A 1 82 ? -7.646 -3.853 -12.740 1.00 60.12 82 LYS A C 1
ATOM 640 O O . LYS A 1 82 ? -8.858 -3.973 -12.604 1.00 60.12 82 LYS A O 1
ATOM 645 N N . LYS A 1 83 ? -6.761 -3.789 -11.735 1.00 67.94 83 LYS A N 1
ATOM 646 C CA . LYS A 1 83 ? -7.108 -3.838 -10.305 1.00 67.94 83 LYS A CA 1
ATOM 647 C C . LYS A 1 83 ? -8.388 -3.039 -10.111 1.00 67.94 83 LYS A C 1
ATOM 649 O O . LYS A 1 83 ? -8.333 -1.811 -10.176 1.00 67.94 83 LYS A O 1
ATOM 654 N N . ALA A 1 84 ? -9.518 -3.738 -10.010 1.00 80.19 84 ALA A N 1
ATOM 655 C CA . ALA A 1 84 ? -10.800 -3.067 -10.076 1.00 80.19 84 ALA A CA 1
ATOM 656 C C . ALA A 1 84 ? -10.827 -2.111 -8.890 1.00 80.19 84 ALA A C 1
ATOM 658 O O . ALA A 1 84 ? -10.515 -2.521 -7.764 1.00 80.19 84 ALA A O 1
ATOM 659 N N . ARG A 1 85 ? -11.088 -0.827 -9.152 1.00 89.75 85 ARG A N 1
ATOM 660 C CA . ARG A 1 85 ? -11.221 0.146 -8.069 1.00 89.75 85 ARG A CA 1
ATOM 661 C C . ARG A 1 85 ? -12.322 -0.365 -7.139 1.00 89.75 85 ARG A C 1
ATOM 663 O O . ARG A 1 85 ? -13.277 -0.991 -7.594 1.00 89.75 85 ARG A O 1
ATOM 670 N N . TRP A 1 86 ? -12.111 -0.207 -5.841 1.00 93.88 86 TRP A N 1
ATOM 671 C CA . TRP A 1 86 ? -13.139 -0.520 -4.861 1.00 93.88 86 TRP A CA 1
ATOM 672 C C . TRP A 1 86 ? -14.240 0.526 -4.997 1.00 93.88 86 TRP A C 1
ATOM 674 O O . TRP A 1 86 ? -13.944 1.718 -4.899 1.00 93.88 86 TRP A O 1
ATOM 684 N N . ASN A 1 87 ? -15.468 0.091 -5.270 1.00 94.94 87 ASN A N 1
ATOM 685 C CA . ASN A 1 87 ? -16.627 0.973 -5.201 1.00 94.94 87 ASN A CA 1
ATOM 686 C C . ASN A 1 87 ? -17.010 1.207 -3.730 1.00 94.94 87 ASN A C 1
ATOM 688 O O . ASN A 1 87 ? -16.828 0.311 -2.905 1.00 94.94 87 ASN A O 1
ATOM 692 N N . SER A 1 88 ? -17.558 2.376 -3.392 1.00 95.44 88 SER A N 1
ATOM 693 C CA . SER A 1 88 ? -18.002 2.689 -2.023 1.00 95.44 88 SER A CA 1
ATOM 694 C C . SER A 1 88 ? -19.007 1.655 -1.500 1.00 95.44 88 SER A C 1
ATOM 696 O O . SER A 1 88 ? -18.896 1.202 -0.362 1.00 95.44 88 SER A O 1
ATOM 698 N N . GLU A 1 89 ? -19.922 1.204 -2.359 1.00 96.12 89 GLU A N 1
ATOM 699 C CA . GLU A 1 89 ? -20.900 0.156 -2.051 1.00 96.12 89 GLU A CA 1
ATOM 700 C C . GLU A 1 89 ? -20.244 -1.200 -1.766 1.00 96.12 89 GLU A C 1
ATOM 702 O O . GLU A 1 89 ? -20.594 -1.872 -0.798 1.00 96.12 89 GLU A O 1
ATOM 707 N N . GLU A 1 90 ? -19.246 -1.602 -2.559 1.00 96.31 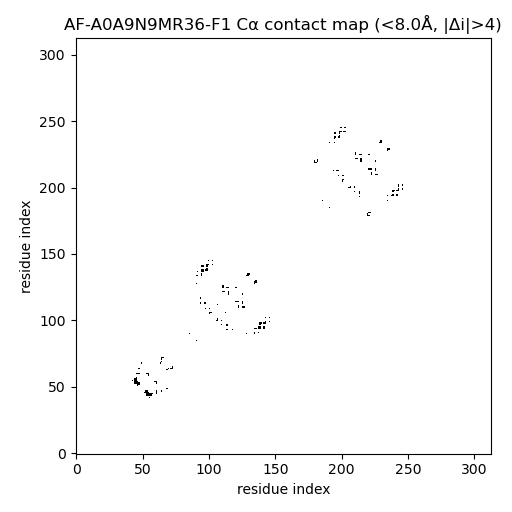90 GLU A N 1
ATOM 708 C CA . GLU A 1 90 ? -18.515 -2.853 -2.324 1.00 96.31 90 GLU A CA 1
ATOM 709 C C . GLU A 1 90 ? -17.763 -2.808 -0.991 1.00 96.31 90 GLU A C 1
ATOM 711 O O . GLU A 1 90 ? -17.778 -3.780 -0.238 1.00 96.31 90 GLU A O 1
ATOM 716 N N . VAL A 1 91 ? -17.126 -1.674 -0.674 1.00 97.75 91 VAL A N 1
ATOM 717 C CA . VAL A 1 91 ? -16.446 -1.468 0.614 1.00 97.75 91 VAL A CA 1
ATOM 718 C C . VAL A 1 91 ? -17.443 -1.601 1.764 1.00 97.75 91 VAL A C 1
ATOM 720 O O . VAL A 1 91 ? -17.160 -2.305 2.734 1.00 97.75 91 VAL A O 1
ATOM 723 N N . ALA A 1 92 ? -18.627 -0.997 1.631 1.00 97.75 92 ALA A N 1
ATOM 724 C CA . ALA A 1 92 ? -19.701 -1.101 2.611 1.00 97.75 92 ALA A CA 1
ATOM 725 C C . ALA A 1 92 ? -20.204 -2.546 2.784 1.00 97.75 92 ALA A C 1
ATOM 727 O O . ALA A 1 92 ? -20.416 -2.981 3.916 1.00 97.75 92 ALA A O 1
ATOM 728 N N . LEU A 1 93 ? -20.341 -3.316 1.697 1.00 98.06 93 LEU A N 1
ATOM 729 C CA . LEU A 1 93 ? -20.734 -4.729 1.751 1.00 98.06 93 LEU A CA 1
ATOM 730 C C . LEU A 1 93 ? -19.696 -5.589 2.479 1.00 98.06 93 LEU A C 1
ATOM 732 O O . LEU A 1 93 ? -20.062 -6.402 3.332 1.00 98.06 93 LEU A O 1
ATOM 736 N N . VAL A 1 94 ? -18.406 -5.401 2.181 1.00 98.19 94 VAL A N 1
ATOM 737 C CA . VAL A 1 94 ? -17.323 -6.139 2.851 1.00 98.19 94 VAL A CA 1
ATOM 738 C C . VAL A 1 94 ? -17.261 -5.765 4.335 1.00 98.19 94 VAL A C 1
ATOM 740 O O . VAL A 1 94 ? -17.200 -6.662 5.176 1.00 98.19 94 VAL A O 1
ATOM 743 N N . ALA A 1 95 ? -17.371 -4.473 4.669 1.00 98.38 95 ALA A N 1
ATOM 744 C CA . ALA A 1 95 ? -17.368 -3.987 6.051 1.00 98.38 95 ALA A CA 1
ATOM 745 C C . ALA A 1 95 ? -18.557 -4.531 6.855 1.00 98.38 95 ALA A C 1
ATOM 747 O O . ALA A 1 95 ? -18.378 -5.041 7.961 1.00 98.38 95 ALA A O 1
ATOM 748 N N . ARG A 1 96 ? -19.767 -4.501 6.279 1.00 98.31 96 ARG A N 1
ATOM 749 C CA . ARG A 1 96 ? -20.974 -5.072 6.893 1.00 98.31 96 ARG A CA 1
ATOM 750 C C . ARG A 1 96 ? -20.811 -6.567 7.144 1.00 98.31 96 ARG A C 1
ATOM 752 O O . ARG A 1 96 ? -21.166 -7.053 8.217 1.00 98.31 96 ARG A O 1
ATOM 759 N N . LYS A 1 97 ? -20.253 -7.306 6.179 1.00 98.06 97 LYS A N 1
ATOM 760 C CA . LYS A 1 97 ? -20.034 -8.747 6.336 1.00 98.06 97 LYS A CA 1
ATOM 761 C C . LYS A 1 97 ? -18.980 -9.055 7.399 1.00 98.06 97 LYS A C 1
ATOM 763 O O . LYS A 1 97 ? -19.154 -10.007 8.153 1.00 98.06 97 LYS A O 1
ATOM 768 N N . GLU A 1 98 ? -17.913 -8.262 7.491 1.00 98.06 98 GLU A N 1
ATOM 769 C CA . GLU A 1 98 ? -16.919 -8.404 8.560 1.00 98.06 98 GLU A CA 1
ATOM 770 C C . GLU A 1 98 ? -17.526 -8.109 9.936 1.00 98.06 98 GLU A C 1
ATOM 772 O O . GLU A 1 98 ? -17.321 -8.896 10.857 1.00 98.06 98 GLU A O 1
ATOM 777 N N . ALA A 1 99 ? -18.338 -7.054 10.063 1.00 98.06 99 ALA A N 1
ATOM 778 C CA . ALA A 1 99 ? -19.047 -6.731 11.300 1.00 98.06 99 ALA A CA 1
ATOM 779 C C . ALA A 1 99 ? -19.955 -7.884 11.769 1.00 98.06 99 ALA A C 1
ATOM 781 O O . ALA A 1 99 ? -19.923 -8.238 12.944 1.00 98.06 99 ALA A O 1
ATOM 782 N N . GLN A 1 100 ? -20.683 -8.534 10.851 1.00 97.31 100 GLN A N 1
ATOM 783 C CA . GLN A 1 100 ? -21.465 -9.743 11.156 1.00 97.31 100 GLN A CA 1
ATOM 784 C C . GLN A 1 100 ? -20.585 -10.896 11.663 1.00 97.31 100 GLN A C 1
ATOM 786 O O . GLN A 1 100 ? -20.897 -11.535 12.664 1.00 97.31 100 GLN A O 1
ATOM 791 N N . LEU A 1 101 ? -19.453 -11.159 10.999 1.00 97.44 101 LEU A N 1
ATOM 792 C CA . LEU A 1 101 ? -18.532 -12.220 11.419 1.00 97.44 101 LEU A CA 1
ATOM 793 C C . LEU A 1 101 ? -17.939 -11.957 12.811 1.00 97.44 101 LEU A C 1
ATOM 795 O O . LEU A 1 101 ? -17.703 -12.909 13.555 1.00 97.44 101 LEU A O 1
ATOM 799 N N . ILE A 1 102 ? -17.703 -10.685 13.150 1.00 97.25 102 ILE A N 1
ATOM 800 C CA . ILE A 1 102 ? -17.247 -10.252 14.475 1.00 97.25 102 ILE A CA 1
ATOM 801 C C . ILE A 1 102 ? -18.362 -10.441 15.509 1.00 97.25 102 ILE A C 1
ATOM 803 O O . ILE A 1 102 ? -18.108 -11.040 16.551 1.00 97.25 102 ILE A O 1
ATOM 807 N N . SER A 1 103 ? -19.590 -9.988 15.229 1.00 96.94 103 SER A N 1
ATOM 808 C CA . SER A 1 103 ? -20.713 -10.109 16.171 1.00 96.94 103 SER A CA 1
ATOM 809 C C . SER A 1 103 ? -21.094 -11.561 16.452 1.00 96.94 103 SER A C 1
ATOM 811 O O . SER A 1 103 ? -21.495 -11.892 17.560 1.00 96.94 103 SER A O 1
ATOM 813 N N . GLU A 1 104 ? -20.955 -12.439 15.457 1.00 96.00 104 GLU A N 1
ATOM 814 C CA . GLU A 1 104 ? -21.193 -13.873 15.621 1.00 96.00 104 GLU A CA 1
ATOM 815 C C . GLU A 1 104 ? -20.064 -14.585 16.385 1.00 96.00 104 GLU A C 1
ATOM 817 O O . GLU A 1 104 ? -20.268 -15.699 16.860 1.00 96.00 104 GLU A O 1
ATOM 822 N N . GLY A 1 105 ? -18.861 -14.003 16.461 1.00 95.38 105 GLY A N 1
ATOM 823 C CA . GLY A 1 105 ? -17.695 -14.615 17.112 1.00 95.38 105 GLY A CA 1
ATOM 824 C C . GLY A 1 105 ? -17.175 -15.898 16.441 1.00 95.38 105 GLY A C 1
ATOM 825 O O . GLY A 1 105 ? -16.325 -16.589 16.998 1.00 95.38 105 GLY A O 1
ATOM 826 N N . LYS A 1 106 ? -17.664 -16.247 15.242 1.00 86.88 106 LYS A N 1
ATOM 827 C CA . LYS A 1 106 ? -17.409 -17.555 14.599 1.00 86.88 106 LYS A CA 1
ATOM 828 C C . LYS A 1 106 ? -16.124 -17.619 13.770 1.00 86.88 106 LYS A C 1
ATOM 830 O O . LYS A 1 106 ? -15.663 -18.711 13.438 1.00 86.88 106 LYS A O 1
ATOM 835 N N . ALA A 1 107 ? -15.535 -16.485 13.389 1.00 89.31 107 ALA A N 1
ATOM 836 C CA . ALA A 1 107 ? -14.424 -16.461 12.438 1.00 89.31 107 ALA A CA 1
ATOM 837 C C . ALA A 1 107 ? -13.073 -16.154 13.103 1.00 89.31 107 ALA A C 1
ATOM 839 O O . ALA A 1 107 ? -12.755 -15.006 13.386 1.00 89.31 107 ALA A O 1
ATOM 840 N N . ARG A 1 108 ? -12.204 -17.171 13.231 1.00 91.31 108 ARG A N 1
ATOM 841 C CA . ARG A 1 108 ? -10.778 -16.963 13.575 1.00 91.31 108 ARG A CA 1
ATOM 842 C C . ARG A 1 108 ? -9.986 -16.294 12.440 1.00 91.31 108 ARG A C 1
ATOM 844 O O . ARG A 1 108 ? -9.016 -15.587 12.688 1.00 91.31 108 ARG A O 1
ATOM 851 N N . PHE A 1 109 ? -10.402 -16.500 11.185 1.00 96.06 109 PHE A N 1
ATOM 852 C CA . PHE A 1 109 ? -9.697 -16.030 9.986 1.00 96.06 109 PHE A CA 1
ATOM 853 C C . PHE A 1 109 ? -10.594 -15.167 9.087 1.00 96.06 109 PHE A C 1
ATOM 855 O O . PHE A 1 109 ? -11.029 -15.605 8.018 1.00 96.06 109 PHE A O 1
ATOM 862 N N . TYR A 1 110 ? -10.836 -13.915 9.488 1.00 96.12 110 TYR A N 1
ATOM 863 C CA . TYR A 1 110 ? -11.711 -12.978 8.763 1.00 96.12 110 TYR A CA 1
ATOM 864 C C . TYR A 1 110 ? -11.375 -12.845 7.270 1.00 96.12 110 TYR A C 1
ATOM 866 O O . TYR A 1 110 ? -12.266 -12.922 6.434 1.00 96.12 110 TYR A O 1
ATOM 874 N N . ASN A 1 111 ? -10.090 -12.753 6.900 1.00 96.81 111 ASN A N 1
ATOM 875 C CA . ASN A 1 111 ? -9.676 -12.648 5.491 1.00 96.81 111 ASN A CA 1
ATOM 876 C C . ASN A 1 111 ? -10.151 -13.830 4.633 1.00 96.81 111 ASN A C 1
ATOM 878 O O . ASN A 1 111 ? -10.492 -13.646 3.469 1.00 96.81 111 ASN A O 1
ATOM 882 N N . LEU A 1 112 ? -10.132 -15.044 5.192 1.00 96.75 112 LEU A N 1
ATOM 883 C CA . LEU A 1 112 ? -10.557 -16.245 4.479 1.00 96.75 112 LEU A CA 1
ATOM 884 C C . LEU A 1 112 ? -12.084 -16.306 4.382 1.00 96.75 112 LEU A C 1
ATOM 886 O O . LEU A 1 112 ? -12.614 -16.641 3.327 1.00 96.75 112 LEU A O 1
ATOM 890 N N . ALA A 1 113 ? -12.786 -15.954 5.462 1.00 97.44 113 ALA A N 1
ATOM 891 C CA . ALA A 1 113 ? -14.246 -15.898 5.480 1.00 97.44 113 ALA A CA 1
ATOM 892 C C . ALA A 1 113 ? -14.791 -14.846 4.497 1.00 97.44 113 ALA A C 1
ATOM 894 O O . ALA A 1 113 ? -15.704 -15.136 3.727 1.00 97.44 113 ALA A O 1
ATOM 895 N N . LEU A 1 114 ? -14.175 -13.662 4.450 1.00 97.50 114 LEU A N 1
ATOM 896 C CA . LEU A 1 114 ? -14.519 -12.613 3.491 1.00 97.50 114 LEU A CA 1
ATOM 897 C C . LEU A 1 114 ? -14.195 -13.031 2.055 1.00 97.50 114 LEU A C 1
ATOM 899 O O . LEU A 1 114 ? -15.019 -12.836 1.174 1.00 97.50 114 LEU A O 1
ATOM 903 N N . PHE A 1 115 ? -13.047 -13.662 1.801 1.00 97.06 115 PHE A N 1
ATOM 904 C CA . PHE A 1 115 ? -12.722 -14.149 0.456 1.00 97.06 115 PHE A CA 1
ATOM 905 C C . PHE A 1 115 ? -13.744 -15.173 -0.061 1.00 97.06 115 PHE A C 1
ATOM 907 O O . PHE A 1 115 ? -14.141 -15.110 -1.220 1.00 97.06 115 PHE A O 1
ATOM 914 N N . LYS A 1 116 ? -14.233 -16.065 0.812 1.00 96.69 116 LYS A N 1
ATOM 915 C CA . LYS A 1 116 ? -15.318 -16.998 0.472 1.00 96.69 116 LYS A CA 1
ATOM 916 C C . LYS A 1 116 ? -16.630 -16.278 0.136 1.00 96.69 116 LYS A C 1
ATOM 918 O O . LYS A 1 116 ? -17.339 -16.725 -0.756 1.00 96.69 116 LYS A O 1
ATOM 923 N N . ALA A 1 117 ? -16.943 -15.178 0.827 1.00 97.06 117 ALA A N 1
ATOM 924 C CA . ALA A 1 117 ? -18.140 -14.373 0.565 1.00 97.06 117 ALA A CA 1
ATOM 925 C C . ALA A 1 117 ? -18.012 -13.475 -0.683 1.00 97.06 117 ALA A C 1
ATOM 927 O O . ALA A 1 117 ? -19.011 -13.185 -1.334 1.00 97.06 117 ALA A O 1
ATOM 928 N N . PHE A 1 118 ? -16.794 -13.058 -1.039 1.00 96.38 118 PHE A N 1
ATOM 929 C CA . PHE A 1 118 ? -16.508 -12.146 -2.151 1.00 96.38 118 PHE A CA 1
ATOM 930 C C . PHE A 1 118 ? -15.493 -12.762 -3.136 1.00 96.38 118 PHE A C 1
ATOM 932 O O . PHE A 1 118 ? -14.383 -12.242 -3.279 1.00 96.38 118 PHE A O 1
ATOM 939 N N . PRO A 1 119 ? -15.851 -13.845 -3.860 1.00 94.62 119 PRO A N 1
ATOM 940 C CA . PRO A 1 119 ? -14.910 -14.601 -4.698 1.00 94.62 119 PRO A CA 1
ATOM 941 C C . PRO A 1 119 ? -14.395 -13.821 -5.918 1.00 94.62 119 PRO A C 1
ATOM 943 O O . PRO A 1 119 ? -13.360 -14.161 -6.487 1.00 94.62 119 PRO A O 1
ATOM 946 N N . HIS A 1 120 ? -15.088 -12.750 -6.317 1.00 92.69 120 HIS A N 1
ATOM 947 C CA . HIS A 1 120 ? -14.653 -11.852 -7.390 1.00 92.69 120 HIS A CA 1
ATOM 948 C C . HIS A 1 120 ? -13.493 -10.927 -6.965 1.00 92.69 120 HIS A C 1
ATOM 950 O O . HIS A 1 120 ? -12.870 -10.284 -7.812 1.00 92.69 120 HIS A O 1
ATOM 956 N N . ARG A 1 121 ? -13.173 -10.852 -5.664 1.00 94.56 121 ARG A N 1
ATOM 957 C CA . ARG A 1 121 ? -12.027 -10.106 -5.126 1.00 94.56 121 ARG A CA 1
ATOM 958 C C . ARG A 1 121 ? -10.971 -11.072 -4.613 1.00 94.56 121 ARG A C 1
ATOM 960 O O . ARG A 1 121 ? -11.272 -12.073 -3.982 1.00 94.56 121 ARG A O 1
ATOM 967 N N . THR A 1 122 ? -9.700 -10.756 -4.846 1.00 94.31 122 THR A N 1
ATOM 968 C CA . THR A 1 122 ? -8.598 -11.568 -4.317 1.00 94.31 122 THR A CA 1
ATOM 969 C C . THR A 1 122 ? -8.411 -11.332 -2.818 1.00 94.31 122 THR A C 1
ATOM 971 O O . THR A 1 122 ? -8.663 -10.237 -2.311 1.00 94.31 122 THR A O 1
ATOM 974 N N . GLN A 1 123 ? -7.889 -12.331 -2.100 1.00 96.12 123 GLN A N 1
ATOM 975 C CA . GLN A 1 123 ? -7.596 -12.208 -0.668 1.00 96.12 123 GLN A CA 1
ATOM 976 C C . GLN A 1 123 ? -6.651 -11.030 -0.362 1.00 96.12 123 GLN A C 1
ATOM 978 O O . GLN A 1 123 ? -6.826 -10.335 0.635 1.00 96.12 123 GLN A O 1
ATOM 983 N N . GLU A 1 124 ? -5.685 -10.755 -1.242 1.00 94.50 124 GLU A N 1
ATOM 984 C CA . GLU A 1 124 ? -4.775 -9.609 -1.110 1.00 94.50 124 GLU A CA 1
ATOM 985 C C . GLU A 1 124 ? -5.485 -8.261 -1.298 1.00 94.50 124 GLU A C 1
ATOM 987 O O . GLU A 1 124 ? -5.158 -7.289 -0.615 1.00 94.50 124 GLU A O 1
ATOM 992 N N . ALA A 1 125 ? -6.488 -8.185 -2.181 1.00 94.81 125 ALA A N 1
ATOM 993 C CA . ALA A 1 125 ? -7.308 -6.983 -2.315 1.00 94.81 125 ALA A CA 1
ATOM 994 C C . ALA A 1 125 ? -8.126 -6.729 -1.040 1.00 94.81 125 ALA A C 1
ATOM 996 O O . ALA A 1 125 ? -8.182 -5.590 -0.576 1.00 94.81 125 ALA A O 1
ATOM 997 N N . ILE A 1 126 ? -8.690 -7.789 -0.449 1.00 96.88 126 ILE A N 1
ATOM 998 C CA . ILE A 1 126 ? -9.432 -7.724 0.819 1.00 96.88 126 ILE A CA 1
ATOM 999 C C . ILE A 1 126 ? -8.505 -7.297 1.966 1.00 96.88 126 ILE A C 1
ATOM 1001 O O . ILE A 1 126 ? -8.829 -6.396 2.733 1.00 96.88 126 ILE A O 1
ATOM 1005 N N . LYS A 1 127 ? -7.298 -7.865 2.063 1.00 96.88 127 LYS A N 1
ATOM 1006 C CA . LYS A 1 127 ? -6.307 -7.428 3.061 1.00 96.88 127 LYS A CA 1
ATOM 1007 C C . LYS A 1 127 ? -6.007 -5.933 2.947 1.00 96.88 127 LYS A C 1
ATOM 1009 O O . LYS A 1 127 ? -5.941 -5.251 3.964 1.00 96.88 127 LYS A O 1
ATOM 1014 N N . LYS A 1 128 ? -5.844 -5.421 1.723 1.00 96.38 128 LYS A N 1
ATOM 1015 C CA . LYS A 1 128 ? -5.560 -3.999 1.492 1.00 96.38 128 LYS A CA 1
ATOM 1016 C C . LYS A 1 128 ? -6.717 -3.082 1.872 1.00 96.38 128 LYS A C 1
ATOM 1018 O O . LYS A 1 128 ? -6.445 -2.047 2.467 1.00 96.38 128 LYS A O 1
ATOM 1023 N N . ILE A 1 129 ? -7.971 -3.437 1.570 1.00 97.25 129 ILE A N 1
ATOM 1024 C CA . ILE A 1 129 ? -9.107 -2.594 1.982 1.00 97.25 129 ILE A CA 1
ATOM 1025 C C . ILE A 1 129 ? -9.237 -2.558 3.511 1.00 97.25 129 ILE A C 1
ATOM 1027 O O . ILE A 1 129 ? -9.405 -1.486 4.078 1.00 97.25 129 ILE A O 1
ATOM 1031 N N . ARG A 1 130 ? -8.992 -3.684 4.198 1.00 97.44 130 ARG A N 1
ATOM 1032 C CA . ARG A 1 130 ? -9.011 -3.761 5.672 1.00 97.44 130 ARG A CA 1
ATOM 1033 C C . ARG A 1 130 ? -7.944 -2.913 6.371 1.00 97.44 130 ARG A C 1
ATOM 1035 O O . ARG A 1 130 ? -8.079 -2.562 7.544 1.00 97.44 130 ARG A O 1
ATOM 1042 N N . GLN A 1 131 ? -6.852 -2.601 5.676 1.00 97.19 131 GLN A N 1
ATOM 1043 C CA . GLN A 1 131 ? -5.808 -1.720 6.202 1.00 97.19 131 GLN A CA 1
ATOM 1044 C C . GLN A 1 131 ? -6.226 -0.246 6.204 1.00 97.19 131 GLN A C 1
ATOM 1046 O O . GLN A 1 131 ? -5.628 0.530 6.945 1.00 97.19 131 GLN A O 1
ATOM 1051 N N . GLN A 1 132 ? -7.227 0.135 5.407 1.00 96.50 132 GLN A N 1
ATOM 1052 C CA . GLN A 1 132 ? -7.689 1.516 5.311 1.00 96.50 132 GLN A CA 1
ATOM 1053 C C . GLN A 1 132 ? -8.491 1.922 6.552 1.00 96.50 132 GLN A C 1
ATOM 1055 O O . GLN A 1 132 ? -9.246 1.126 7.104 1.00 96.50 132 GLN A O 1
ATOM 1060 N N . GLU A 1 133 ? -8.333 3.174 6.978 1.00 95.94 133 GLU A N 1
ATOM 1061 C CA . GLU A 1 133 ? -9.004 3.739 8.158 1.00 95.94 133 GLU A CA 1
ATOM 1062 C C . GLU A 1 133 ? -10.517 3.850 7.954 1.00 95.94 133 GLU A C 1
ATOM 1064 O O . GLU A 1 133 ? -11.270 3.254 8.716 1.00 95.94 133 GLU A O 1
ATOM 1069 N N . ALA A 1 134 ? -10.946 4.432 6.829 1.00 94.50 134 ALA A N 1
ATOM 1070 C CA . ALA A 1 134 ? -12.361 4.555 6.468 1.00 94.50 134 ALA A CA 1
ATOM 1071 C C . ALA A 1 134 ? -13.123 3.215 6.496 1.00 94.50 134 ALA A C 1
ATOM 1073 O O . ALA A 1 134 ? -14.308 3.160 6.817 1.00 94.50 134 ALA A O 1
ATOM 1074 N N . TYR A 1 135 ? -12.442 2.110 6.181 1.00 98.12 135 TYR A N 1
ATOM 1075 C CA . TYR A 1 135 ? -13.027 0.775 6.269 1.00 98.12 135 TYR A CA 1
ATOM 1076 C C . TYR A 1 135 ? -13.248 0.324 7.722 1.00 98.12 135 TYR A C 1
ATOM 1078 O O . TYR A 1 135 ? -14.272 -0.283 8.035 1.00 98.12 135 TYR A O 1
ATOM 1086 N N . ARG A 1 136 ? -12.304 0.618 8.625 1.00 98.19 136 ARG A N 1
ATOM 1087 C CA . ARG A 1 136 ? -12.433 0.299 10.056 1.00 98.19 136 ARG A CA 1
ATOM 1088 C C . ARG A 1 136 ? -13.546 1.114 10.700 1.00 98.19 136 ARG A C 1
ATOM 1090 O O . ARG A 1 136 ? -14.309 0.556 11.484 1.00 98.19 136 ARG A O 1
ATOM 1097 N N . ASP A 1 137 ? -13.676 2.379 10.316 1.00 97.25 137 ASP A N 1
ATOM 1098 C CA . ASP A 1 137 ? -14.765 3.242 10.777 1.00 97.25 137 ASP A CA 1
ATOM 1099 C C . ASP A 1 137 ? -16.118 2.676 10.334 1.00 97.25 137 ASP A C 1
ATOM 1101 O O . ASP A 1 137 ? -17.022 2.510 11.154 1.00 97.25 137 ASP A O 1
ATOM 1105 N N . ALA A 1 138 ? -16.230 2.252 9.069 1.00 97.75 138 ALA A N 1
ATOM 1106 C CA . ALA A 1 138 ? -17.434 1.597 8.560 1.00 97.75 138 ALA A CA 1
ATOM 1107 C C . ALA A 1 138 ? -17.794 0.322 9.348 1.00 97.75 138 ALA A C 1
ATOM 1109 O O . ALA A 1 138 ? -18.967 0.103 9.648 1.00 97.75 138 ALA A O 1
ATOM 1110 N N . ILE A 1 139 ? -16.810 -0.501 9.740 1.00 98.44 139 ILE A N 1
ATOM 1111 C CA . ILE A 1 139 ? -17.058 -1.669 10.606 1.00 98.44 139 ILE A CA 1
ATOM 1112 C C . ILE A 1 139 ? -17.658 -1.240 11.947 1.00 98.44 139 ILE A C 1
ATOM 1114 O O . ILE A 1 139 ? -18.614 -1.865 12.403 1.00 98.44 139 ILE A O 1
ATOM 1118 N N . GLN A 1 140 ? -17.125 -0.195 12.586 1.00 98.19 140 GLN A N 1
ATOM 1119 C CA . GLN A 1 140 ? -17.636 0.267 13.880 1.00 98.19 140 GLN A CA 1
ATOM 1120 C C . GLN A 1 140 ? -19.088 0.741 13.792 1.00 98.19 140 GLN A C 1
ATOM 1122 O O . GLN A 1 140 ? -19.869 0.450 14.700 1.00 98.19 140 GLN A O 1
ATOM 1127 N N . VAL A 1 141 ? -19.461 1.429 12.707 1.00 97.88 141 VAL A N 1
ATOM 1128 C CA . VAL A 1 141 ? -20.857 1.819 12.456 1.00 97.88 141 VAL A CA 1
ATOM 1129 C C . VAL A 1 141 ? -21.747 0.577 12.389 1.00 97.88 141 VAL A C 1
ATOM 1131 O O . VAL A 1 141 ? -22.688 0.458 13.170 1.00 97.88 141 VAL A O 1
ATOM 1134 N N . TYR A 1 142 ? -21.392 -0.408 11.560 1.00 98.31 142 TYR A N 1
ATOM 1135 C CA . TYR A 1 142 ? -22.197 -1.624 11.422 1.00 98.31 142 TYR A CA 1
ATOM 1136 C C . TYR A 1 142 ? -22.248 -2.478 12.693 1.00 98.31 142 TYR A C 1
ATOM 1138 O O . TYR A 1 142 ? -23.276 -3.089 12.971 1.00 98.31 142 TYR A O 1
ATOM 1146 N N . LEU A 1 143 ? -21.180 -2.520 13.494 1.00 97.94 143 LEU A N 1
ATOM 1147 C CA . LEU A 1 143 ? -21.197 -3.208 14.788 1.00 97.94 143 LEU A CA 1
ATOM 1148 C C . LEU A 1 143 ? -22.180 -2.555 15.765 1.00 97.94 143 LEU A C 1
ATOM 1150 O O . LEU A 1 143 ? -22.935 -3.267 16.428 1.00 97.94 143 LEU A O 1
ATOM 1154 N N . LYS A 1 144 ? -22.201 -1.217 15.831 1.00 97.69 144 LYS A N 1
ATOM 1155 C CA . LYS A 1 144 ? -23.173 -0.473 16.645 1.00 97.69 144 LYS A CA 1
ATOM 1156 C C . LYS A 1 144 ? -24.600 -0.751 16.177 1.00 97.69 144 LYS A C 1
ATOM 1158 O O . LYS A 1 144 ? -25.472 -0.976 17.012 1.00 97.69 144 LYS A O 1
ATOM 1163 N N . ASP A 1 145 ? -24.829 -0.790 14.868 1.00 97.00 145 ASP A N 1
ATOM 1164 C CA . ASP A 1 145 ? -26.149 -1.087 14.307 1.00 97.00 145 ASP A CA 1
ATOM 1165 C C . ASP A 1 145 ? -26.600 -2.515 14.638 1.00 97.00 145 ASP A C 1
ATOM 1167 O O . ASP A 1 145 ? -27.709 -2.706 15.133 1.00 97.00 145 ASP A O 1
ATOM 1171 N N . ILE A 1 146 ? -25.724 -3.516 14.483 1.00 96.50 146 ILE A N 1
ATOM 1172 C CA . ILE A 1 146 ? -26.024 -4.909 14.853 1.00 96.50 146 ILE A CA 1
ATOM 1173 C C . ILE A 1 146 ? -26.365 -5.014 16.350 1.00 96.50 146 ILE A C 1
ATOM 1175 O O . ILE A 1 146 ? -27.362 -5.639 16.713 1.00 96.50 146 ILE A O 1
ATOM 1179 N N . GLN A 1 147 ? -25.613 -4.344 17.228 1.00 95.25 147 GLN A N 1
ATOM 1180 C CA . GLN A 1 147 ? -25.894 -4.331 18.671 1.00 95.25 147 GLN A CA 1
ATOM 1181 C C . GLN A 1 147 ? -27.217 -3.638 19.027 1.00 95.25 147 GLN A C 1
ATOM 1183 O O . GLN A 1 147 ? -27.909 -4.063 19.955 1.00 95.25 147 GLN A O 1
ATOM 1188 N N . LYS A 1 148 ? -27.594 -2.578 18.300 1.00 94.94 148 LYS A N 1
ATOM 1189 C CA . LYS A 1 148 ? -28.909 -1.940 18.458 1.00 94.94 148 LYS A CA 1
ATOM 1190 C C . LYS A 1 148 ? -30.026 -2.903 18.063 1.00 94.94 148 LYS A C 1
ATOM 1192 O O . LYS A 1 148 ? -30.979 -3.047 18.823 1.00 94.94 148 LYS A O 1
ATOM 1197 N N . THR A 1 149 ? -29.881 -3.619 16.944 1.00 91.00 149 THR A N 1
ATOM 1198 C CA . THR A 1 149 ? -30.892 -4.598 16.499 1.00 91.00 149 THR A CA 1
ATOM 1199 C C . THR A 1 149 ? -31.055 -5.776 17.459 1.00 91.00 149 THR A C 1
ATOM 1201 O O . THR A 1 149 ? -32.160 -6.287 17.601 1.00 91.00 149 THR A O 1
ATOM 1204 N N . SER A 1 150 ? -29.997 -6.186 18.171 1.00 87.75 150 SER A N 1
ATOM 1205 C CA . SER A 1 150 ? -30.090 -7.279 19.147 1.00 87.75 150 SER A CA 1
ATOM 1206 C C . SER A 1 150 ? -30.716 -6.855 20.478 1.00 87.75 150 SER A C 1
ATOM 1208 O O . SER A 1 150 ? -31.349 -7.673 21.137 1.00 87.75 150 SER A O 1
ATOM 1210 N N . LYS A 1 151 ? -30.531 -5.595 20.897 1.00 81.06 151 LYS A N 1
ATOM 1211 C CA . LYS A 1 151 ? -31.124 -5.053 22.136 1.00 81.06 151 LYS A CA 1
ATOM 1212 C C . LYS A 1 151 ? -32.558 -4.573 21.935 1.00 81.06 151 LYS A C 1
ATOM 1214 O O . LYS A 1 151 ? -33.363 -4.623 22.857 1.00 81.06 151 LYS A O 1
ATOM 1219 N N . GLY A 1 152 ? -32.873 -4.120 20.729 1.00 60.16 152 GLY A N 1
ATOM 1220 C CA . GLY A 1 152 ? -34.174 -3.603 20.350 1.00 60.16 152 GLY A CA 1
ATOM 1221 C C . GLY A 1 152 ? -35.057 -4.649 19.689 1.00 60.16 152 GLY A C 1
ATOM 1222 O O . GLY A 1 152 ? -35.572 -4.381 18.611 1.00 60.16 152 GLY A O 1
ATOM 1223 N N . LYS A 1 153 ? -35.326 -5.783 20.343 1.00 52.03 153 LYS A N 1
ATOM 1224 C CA . LYS A 1 153 ? -36.638 -6.419 20.164 1.00 52.03 153 LYS A CA 1
ATOM 1225 C C . LYS A 1 153 ? -37.580 -5.849 21.232 1.00 52.03 153 LYS A C 1
ATOM 1227 O O . LYS A 1 153 ? -37.810 -6.527 22.231 1.00 52.03 153 LYS A O 1
ATOM 1232 N N . PRO A 1 154 ? -38.105 -4.615 21.085 1.00 55.41 154 PRO A N 1
ATOM 1233 C CA . PRO A 1 154 ? -39.278 -4.229 21.828 1.00 55.41 154 PRO A CA 1
ATOM 1234 C C . PRO A 1 154 ? -40.424 -5.068 21.266 1.00 55.41 154 PRO A C 1
ATOM 1236 O O . PRO A 1 154 ? -40.881 -4.902 20.137 1.00 55.41 154 PRO A O 1
ATOM 1239 N N . THR A 1 155 ? -40.874 -6.027 22.058 1.00 53.34 155 THR A N 1
ATOM 1240 C CA . THR A 1 155 ? -42.278 -6.410 22.044 1.00 53.34 155 THR A CA 1
ATOM 1241 C C . THR A 1 155 ? -43.067 -5.163 22.448 1.00 53.34 155 THR A C 1
ATOM 1243 O O . THR A 1 155 ? -43.244 -4.908 23.634 1.00 53.34 155 THR A O 1
ATOM 1246 N N . THR A 1 156 ? -43.462 -4.327 21.491 1.00 50.28 156 THR A N 1
ATOM 1247 C CA . THR A 1 156 ? -44.348 -3.186 21.755 1.00 50.28 156 THR A CA 1
ATOM 1248 C C . THR A 1 156 ? -45.507 -3.193 20.776 1.00 50.28 156 THR A C 1
ATOM 1250 O O . THR A 1 156 ? -45.464 -2.525 19.748 1.00 50.28 156 THR A O 1
ATOM 1253 N N . ASP A 1 157 ? -46.572 -3.890 21.164 1.00 47.44 157 ASP A N 1
ATOM 1254 C CA . ASP A 1 157 ? -47.830 -3.187 21.397 1.00 47.44 157 ASP A CA 1
ATOM 1255 C C . ASP A 1 157 ? -47.690 -2.442 22.734 1.00 47.44 157 ASP A C 1
ATOM 1257 O O . ASP A 1 157 ? -47.711 -3.085 23.781 1.00 47.44 157 ASP A O 1
ATOM 1261 N N . LYS A 1 158 ? -47.461 -1.119 22.700 1.00 52.03 158 LYS A N 1
ATOM 1262 C CA . LYS A 1 158 ? -47.927 -0.102 23.680 1.00 52.03 158 LYS A CA 1
ATOM 1263 C C . LYS A 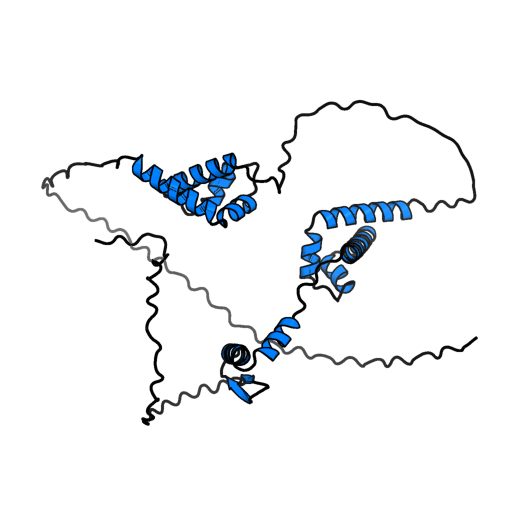1 158 ? -47.102 1.192 23.632 1.00 52.03 158 LYS A C 1
ATOM 1265 O O . LYS A 1 158 ? -46.019 1.309 24.188 1.00 52.03 158 LYS A O 1
ATOM 1270 N N . LYS A 1 159 ? -47.692 2.154 22.924 1.00 57.16 159 LYS A N 1
ATOM 1271 C CA . LYS A 1 159 ? -47.954 3.559 23.288 1.00 57.16 159 LYS A CA 1
ATOM 1272 C C . LYS A 1 159 ? -47.596 3.994 24.728 1.00 57.16 159 LYS A C 1
ATOM 1274 O O . LYS A 1 159 ? -48.255 3.539 25.652 1.00 57.16 159 LYS A O 1
ATOM 1279 N N . ASP A 1 160 ? -46.641 4.919 24.863 1.00 47.94 160 ASP A N 1
ATOM 1280 C CA . ASP A 1 160 ? -46.644 6.154 25.698 1.00 47.94 160 ASP A CA 1
ATOM 1281 C C . ASP A 1 160 ? -45.226 6.769 25.636 1.00 47.94 160 ASP A C 1
ATOM 1283 O O . ASP A 1 160 ? -44.245 6.047 25.771 1.00 47.94 160 ASP A O 1
ATOM 1287 N N . LYS A 1 161 ? -44.985 7.987 25.129 1.00 61.81 161 LYS A N 1
ATOM 1288 C CA . LYS A 1 161 ? -45.303 9.360 25.585 1.00 61.81 161 LYS A CA 1
ATOM 1289 C C . LYS A 1 161 ? -44.515 9.804 26.838 1.00 61.81 161 LYS A C 1
ATOM 1291 O O . LYS A 1 161 ? -44.611 9.171 27.880 1.00 61.81 161 LYS A O 1
ATOM 1296 N N . SER A 1 162 ? -43.850 10.966 26.686 1.00 52.53 162 SER A N 1
ATOM 1297 C CA . SER A 1 162 ? -43.240 11.863 27.706 1.00 52.53 162 SER A CA 1
ATOM 1298 C C . SER A 1 162 ? -41.733 11.632 27.971 1.00 52.53 162 SER A C 1
ATOM 1300 O O . SER A 1 162 ? -41.345 10.530 28.329 1.00 52.53 162 SER A O 1
ATOM 1302 N N . GLN A 1 163 ? -40.850 12.564 27.546 1.00 48.62 163 GLN A N 1
ATOM 1303 C CA . GLN A 1 163 ? -40.201 13.661 28.332 1.00 48.62 163 GLN A CA 1
ATOM 1304 C C . GLN A 1 163 ? -39.080 13.138 29.267 1.00 48.62 163 GLN A C 1
ATOM 1306 O O . GLN A 1 163 ? -39.252 12.082 29.849 1.00 48.62 163 GLN A O 1
ATOM 1311 N N . GLU A 1 164 ? -37.906 13.735 29.515 1.00 46.66 164 GLU A N 1
ATOM 1312 C CA . GLU A 1 164 ? -37.280 15.075 29.379 1.00 46.66 164 GLU A CA 1
ATOM 1313 C C . GLU A 1 164 ? -35.726 14.861 29.602 1.00 46.66 164 GLU A C 1
ATOM 1315 O O . GLU A 1 164 ? -35.254 13.782 29.247 1.00 46.66 164 GLU A O 1
ATOM 1320 N N . PRO A 1 165 ? -34.879 15.756 30.169 1.00 66.69 165 PRO A N 1
ATOM 1321 C CA . PRO A 1 165 ? -34.020 16.728 29.475 1.00 66.69 165 PRO A CA 1
ATOM 1322 C C . PRO A 1 165 ? -32.535 16.712 29.968 1.00 66.69 165 PRO A C 1
ATOM 1324 O O . PRO A 1 165 ? -32.129 15.860 30.751 1.00 66.69 165 PRO A O 1
ATOM 1327 N N . PHE A 1 166 ? -31.776 17.754 29.593 1.00 45.03 166 PHE A N 1
ATOM 1328 C CA . PHE A 1 166 ? -30.584 18.298 30.280 1.00 45.03 166 PHE A CA 1
ATOM 1329 C C . PHE A 1 166 ? -29.201 17.686 29.966 1.00 45.03 166 PHE A C 1
ATOM 1331 O O . PHE A 1 166 ? -28.890 16.548 30.307 1.00 45.03 166 PHE A O 1
ATOM 1338 N N . VAL A 1 167 ? -28.325 18.512 29.378 1.00 43.03 167 VAL A N 1
ATOM 1339 C CA . VAL A 1 167 ? -26.876 18.275 29.261 1.00 43.03 167 VAL A CA 1
ATOM 1340 C C . VAL A 1 167 ? -26.161 19.520 29.806 1.00 43.03 167 VAL A C 1
ATOM 1342 O O . VAL A 1 167 ? -26.442 20.605 29.295 1.00 43.03 167 VAL A O 1
ATOM 1345 N N . PRO A 1 168 ? -25.273 19.405 30.814 1.00 60.44 168 PRO A N 1
ATOM 1346 C CA . PRO A 1 168 ? -24.474 20.525 31.283 1.00 60.44 168 PRO A CA 1
ATOM 1347 C C . PRO A 1 168 ? -23.227 20.744 30.419 1.00 60.44 168 PRO A C 1
ATOM 1349 O O . PRO A 1 168 ? -22.553 19.802 29.995 1.00 60.44 168 PRO A O 1
ATOM 1352 N N . ASP A 1 169 ? -22.976 22.030 30.206 1.00 60.91 169 ASP A N 1
ATOM 1353 C CA . ASP A 1 169 ? -21.774 22.672 29.684 1.00 60.91 169 ASP A CA 1
ATOM 1354 C C . ASP A 1 169 ? -20.610 22.496 30.673 1.00 60.91 169 ASP A C 1
ATOM 1356 O O . ASP A 1 169 ? -20.824 22.679 31.867 1.00 60.91 169 ASP A O 1
ATOM 1360 N N . ASP A 1 170 ? -19.423 22.115 30.186 1.00 47.91 170 ASP A N 1
ATOM 1361 C CA . ASP A 1 170 ? -18.110 22.481 30.755 1.00 47.91 170 ASP A CA 1
ATOM 1362 C C . ASP A 1 170 ? -16.979 21.770 29.985 1.00 47.91 170 ASP A C 1
ATOM 1364 O O . ASP A 1 170 ? -16.621 20.614 30.237 1.00 47.91 170 ASP A O 1
ATOM 1368 N N . GLN A 1 171 ? -16.390 22.474 29.012 1.00 49.53 171 GLN A N 1
ATOM 1369 C CA . GLN A 1 171 ? -15.160 22.055 28.335 1.00 49.53 171 GLN A CA 1
ATOM 1370 C C . GLN A 1 171 ? -13.937 22.726 28.969 1.00 49.53 171 GLN A C 1
ATOM 1372 O O . GLN A 1 171 ? -13.614 23.880 28.697 1.00 49.53 171 GLN A O 1
ATOM 1377 N N . VAL A 1 172 ? -13.206 21.952 29.771 1.00 47.62 172 VAL A N 1
ATOM 1378 C CA . VAL A 1 172 ? -11.858 22.283 30.246 1.00 47.62 172 VAL A CA 1
ATOM 1379 C C . VAL A 1 172 ? -10.854 22.016 29.118 1.00 47.62 172 VAL A C 1
ATOM 1381 O O . VAL A 1 172 ? -10.661 20.875 28.695 1.00 47.62 172 VAL A O 1
ATOM 1384 N N . ALA A 1 173 ? -10.207 23.074 28.625 1.00 52.03 173 ALA A N 1
ATOM 1385 C CA . ALA A 1 173 ? -9.144 23.004 27.626 1.00 52.03 173 ALA A CA 1
ATOM 1386 C C . ALA A 1 173 ? -7.889 22.324 28.207 1.00 52.03 173 ALA A C 1
ATOM 1388 O O . ALA A 1 173 ? -7.080 22.943 28.898 1.00 52.03 173 ALA A O 1
ATOM 1389 N N . GLY A 1 174 ? -7.747 21.027 27.934 1.00 49.06 174 GLY A N 1
ATOM 1390 C CA . GLY A 1 174 ? -6.553 20.244 28.245 1.00 49.06 174 GLY A CA 1
ATOM 1391 C C . GLY A 1 174 ? -5.375 20.530 27.298 1.00 49.06 174 GLY A C 1
ATOM 1392 O O . GLY A 1 174 ? -5.565 21.070 26.204 1.00 49.06 174 GLY A O 1
ATOM 1393 N N . PRO A 1 175 ? -4.146 20.160 27.705 1.00 49.09 175 PRO A N 1
ATOM 1394 C CA . PRO A 1 175 ? -2.922 20.419 26.957 1.00 49.09 175 PRO A CA 1
ATOM 1395 C C . PRO A 1 175 ? -2.991 19.739 25.592 1.00 49.09 175 PRO A C 1
ATOM 1397 O O . PRO A 1 175 ? -3.242 18.540 25.492 1.00 49.09 175 PRO A O 1
ATOM 1400 N N . SER A 1 176 ? -2.780 20.535 24.545 1.00 51.66 176 SER A N 1
ATOM 1401 C CA . SER A 1 176 ? -2.829 20.135 23.144 1.00 51.66 176 SER A CA 1
ATOM 1402 C C . SER A 1 176 ? -1.890 18.961 22.875 1.00 51.66 176 SER A C 1
ATOM 1404 O O . SER A 1 176 ? -0.689 19.139 22.654 1.00 51.66 176 SER A O 1
ATOM 1406 N N . ASP A 1 177 ? -2.461 17.762 22.898 1.00 52.56 177 ASP A N 1
ATOM 1407 C CA . ASP A 1 177 ? -1.845 16.538 22.426 1.00 52.56 177 ASP A CA 1
ATOM 1408 C C . ASP A 1 177 ? -1.485 16.769 20.953 1.00 52.56 177 ASP A C 1
ATOM 1410 O O . ASP A 1 177 ? -2.361 16.979 20.104 1.00 52.56 177 ASP A O 1
ATOM 1414 N N . VAL A 1 178 ? -0.184 16.867 20.660 1.00 59.78 178 VAL A N 1
ATOM 1415 C CA . VAL A 1 178 ? 0.332 17.116 19.309 1.00 59.78 178 VAL A CA 1
ATOM 1416 C C . VAL A 1 178 ? 0.085 15.847 18.508 1.00 59.78 178 VAL A C 1
ATOM 1418 O O . VAL A 1 178 ? 0.954 14.991 18.340 1.00 59.78 178 VAL A O 1
ATOM 1421 N N . THR A 1 179 ? -1.153 15.705 18.045 1.00 61.41 179 THR A N 1
ATOM 1422 C CA . THR A 1 179 ? -1.573 14.591 17.215 1.00 61.41 179 THR A CA 1
ATOM 1423 C C . THR A 1 179 ? -0.689 14.584 15.976 1.00 61.41 179 THR A C 1
ATOM 1425 O O . THR A 1 179 ? -0.638 15.531 15.189 1.00 61.41 179 THR A O 1
ATOM 1428 N N . ILE A 1 180 ? 0.084 13.507 15.829 1.00 64.88 180 ILE A N 1
ATOM 1429 C CA . ILE A 1 180 ? 0.967 13.284 14.689 1.00 64.88 180 ILE A CA 1
ATOM 1430 C C . ILE A 1 180 ? 0.070 13.118 13.463 1.00 64.88 180 ILE A C 1
ATOM 1432 O O . ILE A 1 180 ? -0.388 12.019 13.138 1.00 64.88 180 ILE A O 1
ATOM 1436 N N . ALA A 1 181 ? -0.214 14.228 12.788 1.00 69.00 181 ALA A N 1
ATOM 1437 C CA . ALA A 1 181 ? -0.964 14.238 11.550 1.00 69.00 181 ALA A CA 1
ATOM 1438 C C . ALA A 1 181 ? -0.141 13.490 10.493 1.00 69.00 181 ALA A C 1
ATOM 1440 O O . ALA A 1 181 ? 0.761 14.039 9.857 1.00 69.00 181 ALA A O 1
ATOM 1441 N N . LYS A 1 182 ? -0.467 12.206 10.298 1.00 70.56 182 LYS A N 1
ATOM 1442 C CA . LYS A 1 182 ? 0.224 11.277 9.383 1.00 70.56 182 LYS A CA 1
ATOM 1443 C C . LYS A 1 182 ? 0.324 11.810 7.946 1.00 70.56 182 LYS A C 1
ATOM 1445 O O . LYS A 1 182 ? 1.214 11.393 7.210 1.00 70.56 182 LYS A O 1
ATOM 1450 N N . ASN A 1 183 ? -0.539 12.765 7.587 1.00 78.81 183 ASN A N 1
ATOM 1451 C CA . ASN A 1 183 ? -0.634 13.379 6.265 1.00 78.81 183 ASN A CA 1
ATOM 1452 C C . ASN A 1 183 ? -0.344 14.888 6.254 1.00 78.81 183 ASN A C 1
ATOM 1454 O O . ASN A 1 183 ? -0.661 15.552 5.267 1.00 78.81 183 ASN A O 1
ATOM 1458 N N . ALA A 1 184 ? 0.236 15.457 7.317 1.00 88.75 184 ALA A N 1
ATOM 1459 C CA . ALA A 1 184 ? 0.574 16.876 7.306 1.00 88.75 184 ALA A CA 1
ATOM 1460 C C . ALA A 1 184 ? 1.485 17.193 6.110 1.00 88.75 184 ALA A C 1
ATOM 1462 O O . ALA A 1 184 ? 2.458 16.484 5.830 1.00 88.75 184 ALA A O 1
ATOM 1463 N N . ARG A 1 185 ? 1.183 18.270 5.386 1.00 94.12 185 ARG A N 1
ATOM 1464 C CA . ARG A 1 185 ? 2.020 18.729 4.276 1.00 94.12 185 ARG A CA 1
ATOM 1465 C C . ARG A 1 185 ? 3.380 19.170 4.826 1.00 94.12 185 ARG A C 1
ATOM 1467 O O . ARG A 1 185 ? 3.445 19.773 5.893 1.00 94.12 185 ARG A O 1
ATOM 1474 N N . TRP A 1 186 ? 4.465 18.846 4.125 1.00 95.69 186 TRP A N 1
ATOM 1475 C CA . TRP A 1 186 ? 5.790 19.372 4.459 1.00 95.69 186 TRP A CA 1
ATOM 1476 C C . TRP A 1 186 ? 5.840 20.860 4.130 1.00 95.69 186 TRP A C 1
ATOM 1478 O O . TRP A 1 186 ? 5.552 21.252 2.996 1.00 95.69 186 TRP A O 1
ATOM 1488 N N . THR A 1 187 ? 6.190 21.675 5.117 1.00 96.12 187 THR A N 1
ATOM 1489 C CA . THR A 1 187 ? 6.403 23.107 4.918 1.00 96.12 187 THR A CA 1
ATOM 1490 C C . THR A 1 187 ? 7.757 23.352 4.238 1.00 96.12 187 THR A C 1
ATOM 1492 O O . THR A 1 187 ? 8.689 22.562 4.417 1.00 96.12 187 THR A O 1
ATOM 1495 N N . PRO A 1 188 ? 7.916 24.445 3.470 1.00 97.06 188 PRO A N 1
ATOM 1496 C CA . PRO A 1 188 ? 9.200 24.785 2.848 1.00 97.06 188 PRO A CA 1
ATOM 1497 C C . PRO A 1 188 ? 10.354 24.889 3.862 1.00 97.06 188 PRO A C 1
ATOM 1499 O O . PRO A 1 188 ? 11.473 24.450 3.588 1.00 97.06 188 PRO A O 1
ATOM 1502 N N . SER A 1 189 ? 10.069 25.403 5.062 1.00 96.25 189 SER A N 1
ATOM 1503 C CA . SER A 1 189 ? 11.041 25.535 6.151 1.00 96.25 189 SER A CA 1
ATOM 1504 C C . SER A 1 189 ? 11.495 24.179 6.691 1.00 96.25 189 SER A C 1
ATOM 1506 O O . SER A 1 189 ? 12.693 23.970 6.875 1.00 96.25 189 SER A O 1
ATOM 1508 N N . GLU A 1 190 ? 10.574 23.230 6.896 1.00 96.19 190 GLU A N 1
ATOM 1509 C CA . GLU A 1 190 ? 10.933 21.857 7.279 1.00 96.19 190 GLU A CA 1
ATOM 1510 C C . GLU A 1 190 ? 11.774 21.174 6.198 1.00 96.19 190 GLU A C 1
ATOM 1512 O O . GLU A 1 190 ? 12.763 20.526 6.526 1.00 96.19 190 GLU A O 1
ATOM 1517 N N . ILE A 1 191 ? 11.426 21.349 4.916 1.00 97.56 191 ILE A N 1
ATOM 1518 C CA . ILE A 1 191 ? 12.205 20.787 3.801 1.00 97.56 191 ILE A CA 1
ATOM 1519 C C . ILE A 1 191 ? 13.622 21.361 3.805 1.00 97.56 191 ILE A C 1
ATOM 1521 O O . ILE A 1 191 ? 14.586 20.611 3.698 1.00 97.56 191 ILE A O 1
ATOM 1525 N N . THR A 1 192 ? 13.763 22.674 3.993 1.00 97.69 192 THR A N 1
ATOM 1526 C CA . THR A 1 192 ? 15.073 23.339 4.050 1.00 97.69 192 THR A CA 1
ATOM 1527 C C . THR A 1 192 ? 15.921 22.812 5.207 1.00 97.69 192 THR A C 1
ATOM 1529 O O . THR A 1 192 ? 17.108 22.536 5.031 1.00 97.69 192 THR A O 1
ATOM 1532 N N . ARG A 1 193 ? 15.321 22.624 6.391 1.00 97.62 193 ARG A N 1
ATOM 1533 C CA . ARG A 1 193 ? 16.012 22.017 7.537 1.00 97.62 193 ARG A CA 1
ATOM 1534 C C . ARG A 1 193 ? 16.419 20.569 7.243 1.00 97.62 193 ARG A C 1
ATOM 1536 O O . ARG A 1 193 ? 17.545 20.198 7.557 1.00 97.62 193 ARG A O 1
ATOM 1543 N N . LEU A 1 194 ? 15.555 19.778 6.602 1.00 97.50 194 LEU A N 1
ATOM 1544 C CA . LEU A 1 194 ? 15.838 18.383 6.245 1.00 97.50 194 LEU A CA 1
ATOM 1545 C C . LEU A 1 194 ? 17.023 18.291 5.270 1.00 97.50 194 LEU A C 1
ATOM 1547 O O . LEU A 1 194 ? 17.951 17.523 5.504 1.00 97.50 194 LEU A O 1
ATOM 1551 N N . VAL A 1 195 ? 17.037 19.153 4.244 1.00 98.19 195 VAL A N 1
ATOM 1552 C CA . VAL A 1 195 ? 18.141 19.286 3.278 1.00 98.19 195 VAL A CA 1
ATOM 1553 C C . VAL A 1 195 ? 19.460 19.626 3.973 1.00 98.19 195 VAL A C 1
ATOM 1555 O O . VAL A 1 195 ? 20.499 19.061 3.632 1.00 98.19 195 VAL A O 1
ATOM 1558 N N . ASN A 1 196 ? 19.434 20.562 4.926 1.00 97.62 196 ASN A N 1
ATOM 1559 C CA . ASN A 1 196 ? 20.626 20.973 5.665 1.00 97.62 196 ASN A CA 1
ATOM 1560 C C . ASN A 1 196 ? 21.199 19.830 6.509 1.00 97.62 196 ASN A C 1
ATOM 1562 O O . ASN A 1 196 ? 22.408 19.607 6.466 1.00 97.62 196 ASN A O 1
ATOM 1566 N N . GLU A 1 197 ? 20.345 19.105 7.235 1.00 97.62 197 GLU A N 1
ATOM 1567 C CA . GLU A 1 197 ? 20.774 17.975 8.066 1.00 97.62 197 GLU A CA 1
ATOM 1568 C C . GLU A 1 197 ? 21.288 16.805 7.229 1.00 97.62 197 GLU A C 1
ATOM 1570 O O . GLU A 1 197 ? 22.341 16.254 7.534 1.00 97.62 197 GLU A O 1
ATOM 1575 N N . GLU A 1 198 ? 20.615 16.455 6.129 1.00 97.62 198 GLU A N 1
ATOM 1576 C CA . GLU A 1 198 ? 21.109 15.398 5.242 1.00 97.62 198 GLU A CA 1
ATOM 1577 C C . GLU A 1 198 ? 22.457 15.768 4.619 1.00 97.62 198 GLU A C 1
ATOM 1579 O O . GLU A 1 198 ? 23.378 14.953 4.616 1.00 97.62 198 GLU A O 1
ATOM 1584 N N . ALA A 1 199 ? 22.608 17.001 4.125 1.00 97.62 199 ALA A N 1
ATOM 1585 C CA . ALA A 1 199 ? 23.876 17.455 3.561 1.00 97.62 199 ALA A CA 1
ATOM 1586 C C . ALA A 1 199 ? 25.013 17.403 4.595 1.00 97.62 199 ALA A C 1
ATOM 1588 O O . ALA A 1 199 ? 26.135 17.046 4.236 1.00 97.62 199 ALA A O 1
ATOM 1589 N N . ARG A 1 200 ? 24.724 17.714 5.865 1.00 96.81 200 ARG A N 1
ATOM 1590 C CA . ARG A 1 200 ? 25.682 17.597 6.970 1.00 96.81 200 ARG A CA 1
ATOM 1591 C C . ARG A 1 200 ? 26.060 16.140 7.248 1.00 96.81 200 ARG A C 1
ATOM 1593 O O . ARG A 1 200 ? 27.245 15.832 7.231 1.00 96.81 200 ARG A O 1
ATOM 1600 N N . LEU A 1 201 ? 25.083 15.245 7.401 1.00 96.56 201 LEU A N 1
ATOM 1601 C CA . LEU A 1 201 ? 25.325 13.811 7.631 1.00 96.56 201 LEU A CA 1
ATOM 1602 C C . LEU A 1 201 ? 26.164 13.183 6.507 1.00 96.56 201 LEU A C 1
ATOM 1604 O O . LEU A 1 201 ? 27.102 12.431 6.760 1.00 96.56 201 LEU A O 1
ATOM 1608 N N . VAL A 1 202 ? 25.874 13.543 5.252 1.00 96.44 202 VAL A N 1
ATOM 1609 C CA . VAL A 1 202 ? 26.652 13.090 4.089 1.00 96.44 202 VAL A CA 1
ATOM 1610 C C . VAL A 1 202 ? 28.071 13.660 4.106 1.00 96.44 202 VAL A C 1
ATOM 1612 O O . VAL A 1 202 ? 29.010 12.955 3.737 1.00 96.44 202 VAL A O 1
ATOM 1615 N N . TYR A 1 203 ? 28.243 14.919 4.517 1.00 95.44 203 TYR A N 1
ATOM 1616 C CA . TYR A 1 203 ? 29.558 15.549 4.650 1.00 95.44 203 TYR A CA 1
ATOM 1617 C C . TYR A 1 203 ? 30.414 14.882 5.738 1.00 95.44 203 TYR A C 1
ATOM 1619 O O . TYR A 1 203 ? 31.605 14.674 5.528 1.00 95.44 203 TYR A O 1
ATOM 1627 N N . GLU A 1 204 ? 29.798 14.478 6.850 1.00 94.69 204 GLU A N 1
ATOM 1628 C CA . GLU A 1 204 ? 30.430 13.741 7.957 1.00 94.69 204 GLU A CA 1
ATOM 1629 C C . GLU A 1 204 ? 30.727 12.264 7.614 1.00 94.69 204 GLU A C 1
ATOM 1631 O O . GLU A 1 204 ? 31.401 11.572 8.373 1.00 94.69 204 GLU A O 1
ATOM 1636 N N . GLY A 1 205 ? 30.273 11.774 6.452 1.00 94.12 205 GLY A N 1
ATOM 1637 C CA . GLY A 1 205 ? 30.518 10.409 5.973 1.00 94.12 205 GLY A CA 1
ATOM 1638 C C . GLY A 1 205 ? 29.468 9.377 6.403 1.00 94.12 205 GLY A C 1
ATOM 1639 O O . GLY A 1 205 ? 29.580 8.201 6.045 1.00 94.12 205 GLY A O 1
ATOM 1640 N N . GLU A 1 206 ? 28.412 9.795 7.102 1.00 89.81 206 GLU A N 1
ATOM 1641 C CA . GLU A 1 206 ? 27.347 8.909 7.568 1.00 89.81 206 GLU A CA 1
ATOM 1642 C C . GLU A 1 206 ? 26.333 8.641 6.447 1.00 89.81 206 GLU A C 1
ATOM 1644 O O . GLU A 1 206 ? 25.374 9.381 6.232 1.00 89.81 206 GLU A O 1
ATOM 1649 N N . THR A 1 207 ? 26.551 7.567 5.684 1.00 87.50 207 THR A N 1
ATOM 1650 C CA . THR A 1 207 ? 25.726 7.246 4.502 1.00 87.50 207 THR A CA 1
ATOM 1651 C C . THR A 1 207 ? 24.766 6.078 4.700 1.00 87.50 207 THR A C 1
ATOM 1653 O O . THR A 1 207 ? 23.819 5.927 3.926 1.00 87.50 207 THR A O 1
ATOM 1656 N N . ARG A 1 208 ? 24.970 5.235 5.721 1.00 85.31 208 ARG A N 1
ATOM 1657 C CA . ARG A 1 208 ? 24.240 3.959 5.843 1.00 85.31 208 ARG A CA 1
ATOM 1658 C C . ARG A 1 208 ? 22.886 4.103 6.530 1.00 85.31 208 ARG A C 1
ATOM 1660 O O . ARG A 1 208 ? 22.000 3.289 6.278 1.00 85.31 208 ARG A O 1
ATOM 1667 N N . ILE A 1 209 ? 22.705 5.139 7.350 1.00 92.62 209 ILE A N 1
ATOM 1668 C CA . ILE A 1 209 ? 21.509 5.311 8.190 1.00 92.62 209 ILE A CA 1
ATOM 1669 C C . ILE A 1 209 ? 20.890 6.714 8.128 1.00 92.62 209 ILE A C 1
ATOM 1671 O O . ILE A 1 209 ? 20.161 7.097 9.040 1.00 92.62 209 ILE A O 1
ATOM 1675 N N . ILE A 1 210 ? 21.090 7.455 7.030 1.00 95.75 210 ILE A N 1
ATOM 1676 C CA . ILE A 1 210 ? 20.588 8.835 6.856 1.00 95.75 210 ILE A CA 1
ATOM 1677 C C . ILE A 1 210 ? 19.102 8.958 7.232 1.00 95.75 210 ILE A C 1
ATOM 1679 O O . ILE A 1 210 ? 18.745 9.771 8.074 1.00 95.75 210 ILE A O 1
ATOM 1683 N N . ASN A 1 211 ? 18.228 8.104 6.688 1.00 95.19 211 ASN A N 1
ATOM 1684 C CA . ASN A 1 211 ? 16.788 8.179 6.974 1.00 95.19 211 ASN A CA 1
ATOM 1685 C C . ASN A 1 211 ? 16.458 7.965 8.460 1.00 95.19 211 ASN A C 1
ATOM 1687 O O . ASN A 1 211 ? 15.515 8.564 8.970 1.00 95.19 211 ASN A O 1
ATOM 1691 N N . GLN A 1 212 ? 17.219 7.106 9.144 1.00 95.44 212 GLN A N 1
ATOM 1692 C CA . GLN A 1 212 ? 17.020 6.813 10.561 1.00 95.44 212 GLN A CA 1
ATOM 1693 C C . GLN A 1 212 ? 17.499 7.983 11.429 1.00 95.44 212 GLN A C 1
ATOM 1695 O O . GLN A 1 212 ? 16.802 8.373 12.364 1.00 95.44 212 GLN A O 1
ATOM 1700 N N . ALA A 1 213 ? 18.647 8.571 11.078 1.00 95.81 213 ALA A N 1
ATOM 1701 C CA . ALA A 1 213 ? 19.172 9.769 11.721 1.00 95.81 213 ALA A CA 1
ATOM 1702 C C . ALA A 1 213 ? 18.206 10.951 11.548 1.00 95.81 213 ALA A C 1
ATOM 1704 O O . ALA A 1 213 ? 17.807 11.566 12.531 1.00 95.81 213 ALA A O 1
ATOM 1705 N N . LEU A 1 214 ? 17.728 11.202 10.324 1.00 96.19 214 LEU A N 1
ATOM 1706 C CA . LEU A 1 214 ? 16.721 12.232 10.059 1.00 96.19 214 LEU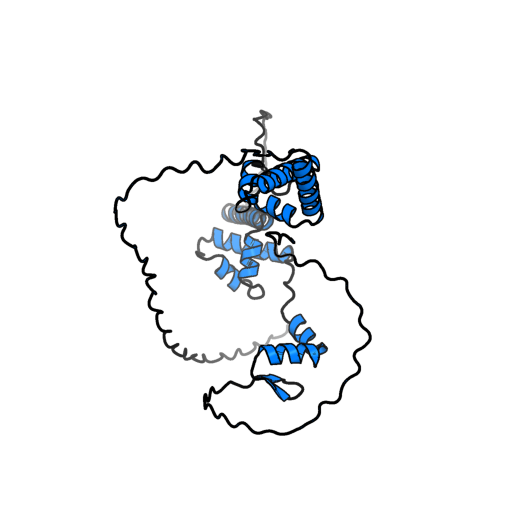 A CA 1
ATOM 1707 C C . LEU A 1 214 ? 15.431 11.970 10.848 1.00 96.19 214 LEU A C 1
ATOM 1709 O O . LEU A 1 214 ? 14.898 12.882 11.469 1.00 96.19 214 LEU A O 1
ATOM 1713 N N . PHE A 1 215 ? 14.944 10.731 10.910 1.00 95.75 215 PHE A N 1
ATOM 1714 C CA . PHE A 1 215 ? 13.750 10.408 11.698 1.00 95.75 215 PHE A CA 1
ATOM 1715 C C . PHE A 1 215 ? 13.900 10.748 13.191 1.00 95.75 215 PHE A C 1
ATOM 1717 O O . PHE A 1 215 ? 12.939 11.215 13.800 1.00 95.75 215 PHE A O 1
ATOM 1724 N N . ALA A 1 216 ? 15.099 10.605 13.769 1.00 94.81 216 ALA A N 1
ATOM 1725 C CA . ALA A 1 216 ? 15.354 10.997 15.156 1.00 94.81 216 ALA A CA 1
ATOM 1726 C C . ALA A 1 216 ? 15.171 12.511 15.396 1.00 94.81 216 ALA A C 1
ATOM 1728 O O . ALA A 1 216 ? 14.702 12.905 16.467 1.00 94.81 216 ALA A O 1
ATOM 1729 N N . PHE A 1 217 ? 15.473 13.349 14.396 1.00 94.62 217 PHE A N 1
ATOM 1730 C CA . PHE A 1 217 ? 15.274 14.803 14.456 1.00 94.62 217 PHE A CA 1
ATOM 1731 C C . PHE A 1 217 ? 13.818 15.226 14.211 1.00 94.62 217 PHE A C 1
ATOM 1733 O O . PHE A 1 217 ? 13.353 16.205 14.793 1.00 94.62 217 PHE A O 1
ATOM 1740 N N . TYR A 1 218 ? 13.070 14.489 13.386 1.00 94.44 218 TYR A N 1
ATOM 1741 C CA . TYR A 1 218 ? 11.703 14.843 12.987 1.00 94.44 218 TYR A CA 1
ATOM 1742 C C . TYR A 1 218 ? 10.662 13.907 13.611 1.00 94.44 218 TYR A C 1
ATOM 1744 O O . TYR A 1 218 ? 9.933 13.222 12.898 1.00 94.44 218 TYR A O 1
ATOM 1752 N N . LYS A 1 219 ? 10.534 13.922 14.946 1.00 90.00 219 LYS A N 1
ATOM 1753 C CA . LYS A 1 219 ? 9.590 13.058 15.695 1.00 90.00 219 LYS A CA 1
ATOM 1754 C C . LYS A 1 219 ? 8.117 13.236 15.296 1.00 90.00 219 LYS A C 1
ATOM 1756 O O . LYS A 1 219 ? 7.329 12.305 15.421 1.00 90.00 219 LYS A O 1
ATOM 1761 N N . ALA A 1 220 ? 7.751 14.411 14.781 1.00 91.25 220 ALA A N 1
ATOM 1762 C CA . ALA A 1 220 ? 6.411 14.692 14.261 1.00 91.25 220 ALA A CA 1
ATOM 1763 C C . ALA A 1 220 ? 6.155 14.096 12.860 1.00 91.25 220 ALA A C 1
ATOM 1765 O O . ALA A 1 220 ? 5.049 14.195 12.329 1.00 91.25 220 ALA A O 1
ATOM 1766 N N . ARG A 1 221 ? 7.170 13.505 12.218 1.00 94.31 221 ARG A N 1
ATOM 1767 C CA . ARG A 1 221 ? 7.097 12.938 10.868 1.00 94.31 221 ARG A CA 1
ATOM 1768 C C . ARG A 1 221 ? 7.368 11.445 10.918 1.00 94.31 221 ARG A C 1
ATOM 1770 O O . ARG A 1 221 ? 8.149 10.964 11.723 1.00 94.31 221 ARG A O 1
ATOM 1777 N N . THR A 1 222 ? 6.732 10.692 10.027 1.00 94.31 222 THR A N 1
ATOM 1778 C CA . THR A 1 222 ? 6.982 9.251 9.907 1.00 94.31 222 THR A CA 1
ATOM 1779 C C . THR A 1 222 ? 8.191 8.985 9.010 1.00 94.31 222 THR A C 1
ATOM 1781 O O . THR A 1 222 ? 8.453 9.734 8.065 1.00 94.31 222 THR A O 1
ATOM 1784 N N . LEU A 1 223 ? 8.894 7.872 9.247 1.00 94.88 223 LEU A N 1
ATOM 1785 C CA . LEU A 1 223 ? 10.019 7.434 8.409 1.00 94.88 223 LEU A CA 1
ATOM 1786 C C . LEU A 1 223 ? 9.623 7.304 6.925 1.00 94.88 223 LEU A C 1
ATOM 1788 O O . LEU A 1 223 ? 10.396 7.648 6.034 1.00 94.88 223 LEU A O 1
ATOM 1792 N N . GLU A 1 224 ? 8.402 6.842 6.651 1.00 93.25 224 GLU A N 1
ATOM 1793 C CA . GLU A 1 224 ? 7.892 6.702 5.283 1.00 93.25 224 GLU A CA 1
ATOM 1794 C C . GLU A 1 224 ? 7.661 8.060 4.605 1.00 93.25 224 GLU A C 1
ATOM 1796 O O . GLU A 1 224 ? 7.930 8.217 3.415 1.00 93.25 224 GLU A O 1
ATOM 1801 N N . SER A 1 225 ? 7.239 9.073 5.370 1.00 94.94 225 SER A N 1
ATOM 1802 C CA . SER A 1 225 ? 7.098 10.443 4.869 1.00 94.94 225 SER A CA 1
ATOM 1803 C C . SER A 1 225 ? 8.452 11.031 4.453 1.00 94.94 225 SER A C 1
ATOM 1805 O O . SER A 1 225 ? 8.557 11.616 3.374 1.00 94.94 225 SER A O 1
ATOM 1807 N N . ILE A 1 226 ? 9.506 10.795 5.245 1.00 96.00 226 ILE A N 1
ATOM 1808 C CA . ILE A 1 226 ? 10.886 11.206 4.923 1.00 96.00 226 ILE A CA 1
ATOM 1809 C C . ILE A 1 226 ? 11.378 10.495 3.654 1.00 96.00 226 ILE A C 1
ATOM 1811 O O . ILE A 1 226 ? 11.827 11.147 2.710 1.00 96.00 226 ILE A O 1
ATOM 1815 N N . LYS A 1 227 ? 11.202 9.169 3.564 1.00 95.88 227 LYS A N 1
ATOM 1816 C CA . LYS A 1 227 ? 11.551 8.400 2.355 1.00 95.88 227 LYS A CA 1
ATOM 1817 C C . LYS A 1 227 ? 10.835 8.922 1.112 1.00 95.88 227 LYS A C 1
ATOM 1819 O O . LYS A 1 227 ? 11.450 9.030 0.054 1.00 95.88 227 LYS A O 1
ATOM 1824 N N . ASN A 1 228 ? 9.554 9.274 1.230 1.00 95.12 228 ASN A N 1
ATOM 1825 C CA . ASN A 1 228 ? 8.790 9.831 0.119 1.00 95.12 228 ASN A CA 1
ATOM 1826 C C . ASN A 1 228 ? 9.381 11.171 -0.355 1.00 95.12 228 ASN A C 1
ATOM 1828 O O . ASN A 1 228 ? 9.534 11.376 -1.559 1.00 95.12 228 ASN A O 1
ATOM 1832 N N . ILE A 1 229 ? 9.793 12.055 0.562 1.00 96.75 229 ILE A N 1
ATOM 1833 C CA . ILE A 1 229 ? 10.514 13.290 0.205 1.00 96.75 229 ILE A CA 1
ATOM 1834 C C . ILE A 1 229 ? 11.819 12.979 -0.540 1.00 96.75 229 ILE A C 1
ATOM 1836 O O . ILE A 1 229 ? 12.064 13.582 -1.585 1.00 96.75 229 ILE A O 1
ATOM 1840 N N . HIS A 1 230 ? 12.588 11.976 -0.104 1.00 95.88 230 HIS A N 1
ATOM 1841 C CA . HIS A 1 230 ? 13.835 11.571 -0.770 1.00 95.88 230 HIS A CA 1
ATOM 1842 C C . HIS A 1 230 ? 13.635 11.061 -2.200 1.00 95.88 230 HIS A C 1
ATOM 1844 O O . HIS A 1 230 ? 14.573 11.080 -2.997 1.00 95.88 230 HIS A O 1
ATOM 1850 N N . THR A 1 231 ? 12.435 10.609 -2.575 1.00 95.56 231 THR A N 1
ATOM 1851 C CA . THR A 1 231 ? 12.169 10.222 -3.971 1.00 95.56 231 THR A CA 1
ATOM 1852 C C . THR A 1 231 ? 12.088 11.424 -4.915 1.00 95.56 231 THR A C 1
ATOM 1854 O O . THR A 1 231 ? 12.318 11.270 -6.117 1.00 95.56 231 THR A O 1
ATOM 1857 N N . ARG A 1 232 ? 11.820 12.631 -4.396 1.00 97.19 232 ARG A N 1
ATOM 1858 C CA . ARG A 1 232 ? 11.621 13.842 -5.203 1.00 97.19 232 ARG A CA 1
ATOM 1859 C C . ARG A 1 232 ? 12.946 14.345 -5.775 1.00 97.19 232 ARG A C 1
ATOM 1861 O O . ARG A 1 232 ? 13.915 14.561 -5.053 1.00 97.19 232 ARG A O 1
ATOM 1868 N N . ALA A 1 233 ? 12.976 14.594 -7.084 1.00 97.00 233 ALA A N 1
ATOM 1869 C CA . ALA A 1 233 ? 14.177 15.072 -7.775 1.00 97.00 233 ALA A CA 1
ATOM 1870 C C . ALA A 1 233 ? 14.634 16.458 -7.290 1.00 97.00 233 ALA A C 1
ATOM 1872 O O . ALA A 1 233 ? 15.830 16.712 -7.175 1.00 97.00 233 ALA A O 1
ATOM 1873 N N . GLU A 1 234 ? 13.686 17.345 -6.989 1.00 97.19 234 GLU A N 1
ATOM 1874 C CA . GLU A 1 234 ? 13.980 18.695 -6.510 1.00 97.19 234 GLU A CA 1
ATOM 1875 C C . GLU A 1 234 ? 14.720 18.683 -5.171 1.00 97.19 234 GLU A C 1
ATOM 1877 O O . GLU A 1 234 ? 15.751 19.335 -5.039 1.00 97.19 234 GLU A O 1
ATOM 1882 N N . TYR A 1 235 ? 14.254 17.867 -4.225 1.00 97.94 235 TYR A N 1
ATOM 1883 C CA . TYR A 1 235 ? 14.894 17.685 -2.927 1.00 97.94 235 TYR A CA 1
ATOM 1884 C C . TYR A 1 235 ? 16.356 17.237 -3.078 1.00 97.94 235 TYR A C 1
ATOM 1886 O O . TYR A 1 235 ? 17.262 17.865 -2.536 1.00 97.94 235 TYR A O 1
ATOM 1894 N N . LYS A 1 236 ? 16.618 16.230 -3.924 1.00 97.94 236 LYS A N 1
ATOM 1895 C CA . LYS A 1 236 ? 17.987 15.759 -4.203 1.00 97.94 236 LYS A CA 1
ATOM 1896 C C . LYS A 1 236 ? 18.888 16.862 -4.761 1.00 97.94 236 LYS A C 1
ATOM 1898 O O . LYS A 1 236 ? 20.049 16.955 -4.369 1.00 97.94 236 LYS A O 1
ATOM 1903 N N . ARG A 1 237 ? 18.368 17.712 -5.658 1.00 98.12 237 ARG A N 1
ATOM 1904 C CA . ARG A 1 237 ? 19.124 18.864 -6.182 1.00 98.12 237 ARG A CA 1
ATOM 1905 C C . ARG A 1 237 ? 19.496 19.840 -5.068 1.00 98.12 237 ARG A C 1
ATOM 1907 O O . ARG A 1 237 ? 20.629 20.310 -5.043 1.00 98.12 237 ARG A O 1
ATOM 1914 N N . GLN A 1 238 ? 18.574 20.109 -4.143 1.00 98.25 238 GLN A N 1
ATOM 1915 C CA . GLN A 1 238 ? 18.827 20.993 -3.004 1.00 98.25 238 GLN A CA 1
ATOM 1916 C C . GLN A 1 238 ? 19.907 20.423 -2.067 1.00 98.25 238 GLN A C 1
ATOM 1918 O O . GLN A 1 238 ? 20.812 21.161 -1.678 1.00 98.25 238 GLN A O 1
ATOM 1923 N N . VAL A 1 239 ? 19.885 19.113 -1.781 1.00 98.00 239 VAL A N 1
ATOM 1924 C CA . VAL A 1 239 ? 20.923 18.433 -0.976 1.00 98.00 239 VAL A CA 1
ATOM 1925 C C . VAL A 1 239 ? 22.300 18.546 -1.628 1.00 98.00 239 VAL A C 1
ATOM 1927 O O . VAL A 1 239 ? 23.256 18.961 -0.975 1.00 98.00 239 VAL A O 1
ATOM 1930 N N . VAL A 1 240 ? 22.411 18.261 -2.930 1.00 97.88 240 VAL A N 1
ATOM 1931 C CA . VAL A 1 240 ? 23.683 18.385 -3.666 1.00 97.88 240 VAL A CA 1
ATOM 1932 C C . VAL A 1 240 ? 24.195 19.828 -3.658 1.00 97.88 240 VAL A C 1
ATOM 1934 O O . VAL A 1 240 ? 25.376 20.060 -3.393 1.00 97.88 240 VAL A O 1
ATOM 1937 N N . ALA A 1 241 ? 23.317 20.808 -3.895 1.00 98.00 241 ALA A N 1
ATOM 1938 C CA . ALA A 1 241 ? 23.684 22.221 -3.850 1.00 98.00 241 ALA A CA 1
ATOM 1939 C C . ALA A 1 241 ? 24.184 22.635 -2.455 1.00 98.00 241 ALA A C 1
ATOM 1941 O O . ALA A 1 241 ? 25.182 23.349 -2.336 1.00 98.00 241 ALA A O 1
ATOM 1942 N N . ARG A 1 242 ? 23.528 22.163 -1.387 1.00 98.00 242 ARG A N 1
ATOM 1943 C CA . ARG A 1 242 ? 23.937 22.452 -0.009 1.00 98.00 242 ARG A CA 1
ATOM 1944 C C . ARG A 1 242 ? 25.268 21.795 0.351 1.00 98.00 242 ARG A C 1
ATOM 1946 O O . ARG A 1 242 ? 26.104 22.452 0.966 1.00 98.00 242 ARG A O 1
ATOM 1953 N N . LEU A 1 243 ? 25.497 20.560 -0.090 1.00 97.50 243 LEU A N 1
ATOM 1954 C CA . LEU A 1 243 ? 26.768 19.857 0.089 1.00 97.50 243 LEU A CA 1
ATOM 1955 C C . LEU A 1 243 ? 27.929 20.589 -0.607 1.00 97.50 243 LEU A C 1
ATOM 1957 O O . LEU A 1 243 ? 29.016 20.694 -0.044 1.00 97.50 243 LEU A O 1
ATOM 1961 N N . GLY A 1 244 ? 27.691 21.149 -1.798 1.00 96.50 244 GLY A N 1
ATOM 1962 C CA . GLY A 1 244 ? 28.659 22.005 -2.490 1.00 96.50 244 GLY A CA 1
ATOM 1963 C C . GLY A 1 244 ? 29.053 23.233 -1.665 1.00 96.50 244 GLY A C 1
ATOM 1964 O O . GLY A 1 244 ? 30.240 23.516 -1.522 1.00 96.50 244 GLY A O 1
ATOM 1965 N N . LYS A 1 245 ? 28.073 23.905 -1.043 1.00 97.06 245 LYS A N 1
ATOM 1966 C CA . LYS A 1 245 ? 28.328 25.042 -0.140 1.00 97.06 245 LYS A CA 1
ATOM 1967 C C . LYS A 1 245 ? 29.158 24.636 1.083 1.00 97.06 245 LYS A C 1
ATOM 1969 O O . LYS A 1 245 ? 30.092 25.349 1.421 1.00 97.06 245 LYS A O 1
ATOM 1974 N N . LEU A 1 246 ? 28.859 23.492 1.709 1.00 96.31 246 LEU A N 1
ATOM 1975 C CA . LEU A 1 246 ? 29.614 22.996 2.873 1.00 96.31 246 LEU A CA 1
ATOM 1976 C C . LEU A 1 246 ? 31.091 22.738 2.547 1.00 96.31 246 LEU A C 1
ATOM 1978 O O . LEU A 1 246 ? 31.969 23.085 3.334 1.00 96.31 246 LEU A O 1
ATOM 1982 N N . ARG A 1 247 ? 31.372 22.191 1.359 1.00 94.88 247 ARG A N 1
ATOM 1983 C CA . ARG A 1 247 ? 32.745 21.967 0.880 1.00 94.88 247 ARG A CA 1
ATOM 1984 C C . ARG A 1 247 ? 33.512 23.262 0.618 1.00 94.88 247 ARG A C 1
ATOM 1986 O O . ARG A 1 247 ? 34.724 23.269 0.757 1.00 94.88 247 ARG A O 1
ATOM 1993 N N . GLN A 1 248 ? 32.822 24.331 0.225 1.00 94.56 248 GLN A N 1
ATOM 1994 C CA . GLN A 1 248 ? 33.436 25.646 0.014 1.00 94.56 248 GLN A CA 1
ATOM 1995 C C . GLN A 1 248 ? 33.677 26.384 1.336 1.00 94.56 248 GLN A C 1
ATOM 1997 O O . GLN A 1 248 ? 34.674 27.082 1.470 1.00 94.56 248 GLN A O 1
ATOM 2002 N N . SER A 1 249 ? 32.770 26.239 2.309 1.00 92.75 249 SER A N 1
ATOM 2003 C CA . SER A 1 249 ? 32.857 26.932 3.600 1.00 92.75 249 SER A CA 1
ATOM 2004 C C . SER A 1 249 ? 33.798 26.272 4.600 1.00 92.75 249 SER A C 1
ATOM 2006 O O . SER A 1 249 ? 34.190 26.918 5.564 1.00 92.75 249 SER A O 1
ATOM 2008 N N . SER A 1 250 ? 34.121 24.991 4.420 1.00 85.25 250 SER A N 1
ATOM 2009 C CA . SER A 1 250 ? 35.172 24.339 5.191 1.00 85.25 250 SER A CA 1
ATOM 2010 C C . SER A 1 250 ? 36.481 24.565 4.437 1.00 85.25 250 SER A C 1
ATOM 2012 O O . SER A 1 250 ? 36.757 23.793 3.514 1.00 85.25 250 SER A O 1
ATOM 2014 N N . PRO A 1 251 ? 37.294 25.591 4.773 1.00 70.56 251 PRO A N 1
ATOM 2015 C CA . PRO A 1 251 ? 38.668 25.607 4.298 1.00 70.56 251 PRO A CA 1
ATOM 2016 C C . PRO A 1 251 ? 39.238 24.252 4.689 1.00 70.56 251 PRO A C 1
ATOM 2018 O O . PRO A 1 251 ? 38.999 23.792 5.813 1.00 70.56 251 PRO A O 1
ATOM 2021 N N . ALA A 1 252 ? 39.852 23.558 3.728 1.00 60.78 252 ALA A N 1
ATOM 2022 C CA . ALA A 1 252 ? 40.487 22.281 3.983 1.00 60.78 252 ALA A CA 1
ATOM 2023 C C . ALA A 1 252 ? 41.194 22.406 5.330 1.00 60.78 252 ALA A C 1
ATOM 2025 O O . ALA A 1 252 ? 41.976 23.338 5.531 1.00 60.78 252 ALA A O 1
ATOM 2026 N N . LYS A 1 253 ? 40.851 21.536 6.285 1.00 56.75 253 LYS A N 1
ATOM 2027 C CA . LYS A 1 253 ? 41.700 21.315 7.445 1.00 56.75 253 LYS A CA 1
ATOM 2028 C C . LYS A 1 253 ? 42.960 20.724 6.838 1.00 56.75 253 LYS A C 1
ATOM 2030 O O . LYS A 1 253 ? 43.076 19.514 6.672 1.00 56.75 253 LYS A O 1
ATOM 2035 N N . VAL A 1 254 ? 43.805 21.620 6.339 1.00 55.66 254 VAL A N 1
ATOM 2036 C CA . VAL A 1 254 ? 45.133 21.368 5.842 1.00 55.66 254 VAL A CA 1
ATOM 2037 C C . VAL A 1 254 ? 45.838 20.883 7.092 1.00 55.66 254 VAL A C 1
ATOM 2039 O O . VAL A 1 254 ? 46.370 21.660 7.877 1.00 55.66 254 VAL A O 1
ATOM 2042 N N . HIS A 1 255 ? 45.755 19.575 7.322 1.00 53.28 255 HIS A N 1
ATOM 2043 C CA . HIS A 1 255 ? 46.807 18.841 7.986 1.00 53.28 255 HIS A CA 1
ATOM 2044 C C . HIS A 1 255 ? 48.049 19.017 7.101 1.00 53.28 255 HIS A C 1
ATOM 2046 O O . HIS A 1 255 ? 48.454 18.115 6.381 1.00 53.28 255 HIS A O 1
ATOM 2052 N N . ASN A 1 256 ? 48.633 20.216 7.137 1.00 51.50 256 ASN A N 1
ATOM 2053 C CA . ASN A 1 256 ? 50.069 20.383 7.042 1.00 51.50 256 ASN A CA 1
ATOM 2054 C C . ASN A 1 256 ? 50.597 19.879 8.388 1.00 51.50 256 ASN A C 1
ATOM 2056 O O . ASN A 1 256 ? 51.007 20.661 9.238 1.00 51.50 256 ASN A O 1
ATOM 2060 N N . GLU A 1 257 ? 50.506 18.569 8.616 1.00 50.69 257 GLU A N 1
ATOM 2061 C CA . GLU A 1 257 ? 51.591 17.934 9.342 1.00 50.69 257 GLU A CA 1
ATOM 2062 C C . GLU A 1 257 ? 52.759 17.986 8.355 1.00 50.69 257 GLU A C 1
ATOM 2064 O O . GLU A 1 257 ? 52.657 17.392 7.274 1.00 50.69 257 GLU A O 1
ATOM 2069 N N . PRO A 1 258 ? 53.810 18.780 8.627 1.00 61.62 258 PRO A N 1
ATOM 2070 C CA . PRO A 1 258 ? 55.019 18.684 7.830 1.00 61.62 258 PRO A CA 1
ATOM 2071 C C . PRO A 1 258 ? 55.468 17.218 7.857 1.00 61.62 258 PRO A C 1
ATOM 2073 O O . PRO A 1 258 ? 55.343 16.581 8.905 1.00 61.62 258 PRO A O 1
ATOM 2076 N N . PRO A 1 259 ? 55.965 16.656 6.742 1.00 61.12 259 PRO A N 1
ATOM 2077 C CA . PRO A 1 259 ? 56.575 15.338 6.771 1.00 61.12 259 PRO A CA 1
ATOM 2078 C C . PRO A 1 259 ? 57.720 15.392 7.783 1.00 61.12 259 PRO A C 1
ATOM 2080 O O . PRO A 1 259 ? 58.766 15.984 7.522 1.00 61.12 259 PRO A O 1
ATOM 2083 N N . SER A 1 260 ? 57.494 14.834 8.970 1.00 57.69 260 SER A N 1
ATOM 2084 C CA . SER A 1 260 ? 58.538 14.597 9.946 1.00 57.69 260 SER A CA 1
ATOM 2085 C C . SER A 1 260 ? 59.527 13.649 9.281 1.00 57.69 260 SER A C 1
ATOM 2087 O O . SER A 1 260 ? 59.201 12.529 8.886 1.00 57.69 260 SER A O 1
ATOM 2089 N N . SER A 1 261 ? 60.719 14.187 9.051 1.00 60.66 261 SER A N 1
ATOM 2090 C CA . SER A 1 261 ? 61.852 13.526 8.428 1.00 60.66 261 SER A CA 1
ATOM 2091 C C . SER A 1 261 ? 62.076 12.129 9.020 1.00 60.66 261 SER A C 1
ATOM 2093 O O . SER A 1 261 ? 61.963 11.965 10.236 1.00 60.66 261 SER A O 1
ATOM 2095 N N . PRO A 1 262 ? 62.449 11.127 8.205 1.00 56.59 262 PRO A N 1
ATOM 2096 C CA . PRO A 1 262 ? 62.823 9.816 8.713 1.00 56.59 262 PRO A CA 1
ATOM 2097 C C . PRO A 1 262 ? 64.153 9.930 9.470 1.00 56.59 262 PRO A C 1
ATOM 2099 O O . PRO A 1 262 ? 65.224 9.934 8.864 1.00 56.59 262 PRO A O 1
ATOM 2102 N N . SER A 1 263 ? 64.101 10.039 10.799 1.00 49.72 263 SER A N 1
ATOM 2103 C CA . SER A 1 263 ? 65.267 9.803 11.644 1.00 49.72 263 SER A CA 1
ATOM 2104 C C . SER A 1 263 ? 65.493 8.297 11.752 1.00 49.72 263 SER A C 1
ATOM 2106 O O . SER A 1 263 ? 64.750 7.541 12.374 1.00 49.72 263 SER A O 1
ATOM 2108 N N . SER A 1 264 ? 66.553 7.869 11.084 1.00 57.50 264 SER A N 1
ATOM 2109 C CA . SER A 1 264 ? 67.235 6.599 11.263 1.00 57.50 264 SER A CA 1
ATOM 2110 C C . SER A 1 264 ? 67.495 6.302 12.743 1.00 57.50 264 SER A C 1
ATOM 2112 O O . SER A 1 264 ? 68.288 6.990 13.384 1.00 57.50 264 SER A O 1
ATOM 2114 N N . SER A 1 265 ? 66.891 5.239 13.269 1.00 48.47 265 SER A N 1
ATOM 2115 C CA . SER A 1 265 ? 67.404 4.536 14.443 1.00 48.47 265 SER A CA 1
ATOM 2116 C C . SER A 1 265 ? 67.022 3.062 14.349 1.00 48.47 265 SER A C 1
ATOM 2118 O O . SER A 1 265 ? 65.871 2.662 14.503 1.00 48.47 265 SER A O 1
ATOM 2120 N N . SER A 1 266 ? 68.029 2.272 14.000 1.00 58.41 266 SER A N 1
ATOM 2121 C CA . SER A 1 266 ? 68.128 0.838 14.229 1.00 58.41 266 SER A CA 1
ATOM 2122 C C . SER A 1 266 ? 67.844 0.504 15.692 1.00 58.41 266 SER A C 1
ATOM 2124 O O . SER A 1 266 ? 68.468 1.127 16.537 1.00 58.41 266 SER A O 1
ATOM 2126 N N . HIS A 1 267 ? 67.016 -0.503 15.985 1.00 44.31 267 HIS A N 1
ATOM 2127 C CA . HIS A 1 267 ? 67.323 -1.545 16.976 1.00 44.31 267 HIS A CA 1
ATOM 2128 C C . HIS A 1 267 ? 66.269 -2.671 16.966 1.00 44.31 267 HIS A C 1
ATOM 2130 O O . HIS A 1 267 ? 65.079 -2.434 17.129 1.00 44.31 267 HIS A O 1
ATOM 2136 N N . ALA A 1 268 ? 66.796 -3.887 16.790 1.00 45.75 268 ALA A N 1
ATOM 2137 C CA . ALA A 1 268 ? 66.420 -5.158 17.412 1.00 45.75 268 ALA A CA 1
ATOM 2138 C C . ALA A 1 268 ? 64.975 -5.689 17.297 1.00 45.75 268 ALA A C 1
ATOM 2140 O O . ALA A 1 268 ? 64.054 -5.276 17.995 1.00 45.75 268 ALA A O 1
ATOM 2141 N N . GLU A 1 269 ? 64.852 -6.735 16.474 1.00 50.47 269 GLU A N 1
ATOM 2142 C CA . GLU A 1 269 ? 64.405 -8.075 16.888 1.00 50.47 269 GLU A CA 1
ATOM 2143 C C . GLU A 1 269 ? 63.661 -8.191 18.234 1.00 50.47 269 GLU A C 1
ATOM 2145 O O . GLU A 1 269 ? 64.258 -8.207 19.310 1.00 50.47 269 GLU A O 1
ATOM 2150 N N . SER A 1 270 ? 62.361 -8.480 18.163 1.00 45.62 270 SER A N 1
ATOM 2151 C CA . SER A 1 270 ? 61.804 -9.543 18.998 1.00 45.62 270 SER A CA 1
ATOM 2152 C C . SER A 1 270 ? 60.559 -10.163 18.387 1.00 45.62 270 SER A C 1
ATOM 2154 O O . SER A 1 270 ? 59.536 -9.530 18.138 1.00 45.62 270 SER A O 1
ATOM 2156 N N . SER A 1 271 ? 60.733 -11.454 18.150 1.00 53.50 271 SER A N 1
ATOM 2157 C CA . SER A 1 271 ? 59.773 -12.463 17.757 1.00 53.50 271 SER A CA 1
ATOM 2158 C C . SER A 1 271 ? 58.576 -12.513 18.7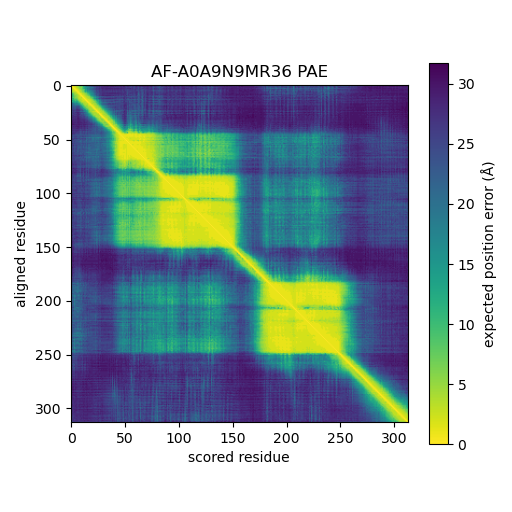12 1.00 53.50 271 SER A C 1
ATOM 2160 O O . SER A 1 271 ? 58.737 -12.743 19.908 1.00 53.50 271 SER A O 1
ATOM 2162 N N . ALA A 1 272 ? 57.366 -12.364 18.177 1.00 42.78 272 ALA A N 1
ATOM 2163 C CA . ALA A 1 272 ? 56.154 -12.874 18.807 1.00 42.78 272 ALA A CA 1
ATOM 2164 C C . ALA A 1 272 ? 55.164 -13.274 17.709 1.00 42.78 272 ALA A C 1
ATOM 2166 O O . ALA A 1 272 ? 54.456 -12.454 17.124 1.00 42.78 272 ALA A O 1
ATOM 2167 N N . ALA A 1 273 ? 55.176 -14.568 17.402 1.00 48.47 273 ALA A N 1
ATOM 2168 C CA . ALA A 1 273 ? 54.234 -15.223 16.516 1.00 48.47 273 ALA A CA 1
ATOM 2169 C C . ALA A 1 273 ? 52.798 -15.063 17.043 1.00 48.47 273 ALA A C 1
ATOM 2171 O O . ALA A 1 273 ? 52.475 -15.514 18.141 1.00 48.47 273 ALA A O 1
ATOM 2172 N N . LEU A 1 274 ? 51.922 -14.466 16.232 1.00 51.31 274 LEU A N 1
ATOM 2173 C CA . LEU A 1 274 ? 50.475 -14.533 16.423 1.00 51.31 274 LEU A CA 1
ATOM 2174 C C . LEU A 1 274 ? 49.889 -15.604 15.487 1.00 51.31 274 LEU A C 1
ATOM 2176 O O . LEU A 1 274 ? 50.238 -15.636 14.303 1.00 51.31 274 LEU A O 1
ATOM 2180 N N . PRO A 1 275 ? 49.002 -16.487 15.977 1.00 57.12 275 PRO A N 1
ATOM 2181 C CA . PRO A 1 275 ? 48.440 -17.554 15.167 1.00 57.12 275 PRO A CA 1
ATOM 2182 C C . PRO A 1 275 ? 47.378 -17.018 14.200 1.00 57.12 275 PRO A C 1
ATOM 2184 O O . PRO A 1 275 ? 46.441 -16.314 14.580 1.00 57.12 275 PRO A O 1
ATOM 2187 N N . ASN A 1 276 ? 47.507 -17.421 12.936 1.00 46.53 276 ASN A N 1
ATOM 2188 C CA . ASN A 1 276 ? 46.488 -17.285 11.901 1.00 46.53 276 ASN A CA 1
ATOM 2189 C C . ASN A 1 276 ? 45.208 -18.033 12.315 1.00 46.53 276 ASN A C 1
ATOM 2191 O O . ASN A 1 276 ? 45.093 -19.244 12.116 1.00 46.53 276 ASN A O 1
ATOM 2195 N N . LEU A 1 277 ? 44.214 -17.316 12.846 1.00 44.50 277 LEU A N 1
ATOM 2196 C CA . LEU A 1 277 ? 42.852 -17.832 12.973 1.00 44.50 277 LEU A CA 1
ATOM 2197 C C . LEU A 1 277 ? 42.188 -17.841 11.587 1.00 44.50 277 LEU A C 1
ATOM 2199 O O . LEU A 1 277 ? 41.501 -16.907 11.171 1.00 44.50 277 LEU A O 1
ATOM 2203 N N . ALA A 1 278 ? 42.409 -18.932 10.856 1.00 44.62 278 ALA A N 1
ATOM 2204 C CA . ALA A 1 278 ? 41.664 -19.267 9.655 1.00 44.62 278 ALA A CA 1
ATOM 2205 C C . ALA A 1 278 ? 40.187 -19.494 10.020 1.00 44.62 278 ALA A C 1
ATOM 2207 O O . ALA A 1 278 ? 39.788 -20.547 10.519 1.00 44.62 278 ALA A O 1
ATOM 2208 N N . LEU A 1 279 ? 39.360 -18.478 9.772 1.00 50.31 279 LEU A N 1
ATOM 2209 C CA . LEU A 1 279 ? 37.913 -18.536 9.926 1.00 50.31 279 LEU A CA 1
ATOM 2210 C C . LEU A 1 279 ? 37.324 -19.470 8.853 1.00 50.31 279 LEU A C 1
ATOM 2212 O O . LEU A 1 279 ? 36.977 -19.056 7.744 1.00 50.31 279 LEU A O 1
ATOM 2216 N N . ALA A 1 280 ? 37.228 -20.756 9.188 1.00 47.22 280 ALA A N 1
ATOM 2217 C CA . ALA A 1 280 ? 36.569 -21.770 8.381 1.00 47.22 280 ALA A CA 1
ATOM 2218 C C . ALA A 1 280 ? 35.083 -21.413 8.201 1.00 47.22 280 ALA A C 1
ATOM 2220 O O . ALA A 1 280 ? 34.250 -21.612 9.088 1.00 47.22 280 ALA A O 1
ATOM 2221 N N . LYS A 1 281 ? 34.735 -20.891 7.018 1.00 52.03 281 LYS A N 1
ATOM 2222 C CA . LYS A 1 281 ? 33.351 -20.766 6.548 1.00 52.03 281 LYS A CA 1
ATOM 2223 C C . LYS A 1 281 ? 32.746 -22.166 6.440 1.00 52.03 281 LYS A C 1
ATOM 2225 O O . LYS A 1 281 ? 32.902 -22.844 5.426 1.00 52.03 281 LYS A O 1
ATOM 2230 N N . ARG A 1 282 ? 32.043 -22.594 7.492 1.00 45.88 282 ARG A N 1
ATOM 2231 C CA . ARG A 1 282 ? 31.193 -23.790 7.487 1.00 45.88 282 ARG A CA 1
ATOM 2232 C C . ARG A 1 282 ? 30.130 -23.623 6.400 1.00 45.88 282 ARG A C 1
ATOM 2234 O O . ARG A 1 282 ? 29.170 -22.873 6.561 1.00 45.88 282 ARG A O 1
ATOM 2241 N N . ARG A 1 283 ? 30.331 -24.303 5.270 1.00 49.81 283 ARG A N 1
ATOM 2242 C CA . ARG A 1 283 ? 29.294 -24.538 4.264 1.00 49.81 283 ARG A CA 1
ATOM 2243 C C . ARG A 1 283 ? 28.214 -25.389 4.922 1.00 49.81 283 ARG A C 1
ATOM 2245 O O . ARG A 1 283 ? 28.467 -26.528 5.301 1.00 49.81 283 ARG A O 1
ATOM 2252 N N . THR A 1 284 ? 27.028 -24.821 5.087 1.00 57.78 284 THR A N 1
ATOM 2253 C CA . THR A 1 284 ? 25.840 -25.571 5.482 1.00 57.78 284 THR A CA 1
ATOM 2254 C C . THR A 1 284 ? 25.494 -26.575 4.375 1.00 57.78 284 THR A C 1
ATOM 2256 O O . THR A 1 284 ? 25.497 -26.206 3.195 1.00 57.78 284 THR A O 1
ATOM 2259 N N . PRO A 1 285 ? 25.225 -27.850 4.705 1.00 53.50 285 PRO A N 1
ATOM 2260 C CA . PRO A 1 285 ? 24.790 -28.826 3.719 1.00 53.50 285 PRO A CA 1
ATOM 2261 C C . PRO A 1 285 ? 23.416 -28.415 3.183 1.00 53.50 285 PRO A C 1
ATOM 2263 O O . PRO A 1 285 ? 22.454 -28.208 3.923 1.00 53.50 285 PRO A O 1
ATOM 2266 N N . ARG A 1 286 ? 23.354 -28.248 1.863 1.00 49.22 286 ARG A N 1
ATOM 2267 C CA . ARG A 1 286 ? 22.145 -27.940 1.106 1.00 49.22 286 ARG A CA 1
ATOM 2268 C C . ARG A 1 286 ? 21.233 -29.170 1.167 1.00 49.22 286 ARG A C 1
ATOM 2270 O O . ARG A 1 286 ? 21.515 -30.165 0.509 1.00 49.22 286 ARG A O 1
ATOM 2277 N N . LEU A 1 287 ? 20.180 -29.102 1.983 1.00 57.22 287 LEU A N 1
ATOM 2278 C CA . LEU A 1 287 ? 19.112 -30.103 2.037 1.00 57.22 287 LEU A CA 1
ATOM 2279 C C . LEU A 1 287 ? 18.578 -30.366 0.622 1.00 57.22 287 LEU A C 1
ATOM 2281 O O . LEU A 1 287 ? 18.219 -29.432 -0.102 1.00 57.22 287 LEU A O 1
ATOM 2285 N N . ALA A 1 288 ? 18.581 -31.639 0.232 1.00 60.81 288 ALA A N 1
ATOM 2286 C CA . ALA A 1 288 ? 18.071 -32.099 -1.048 1.00 60.81 288 ALA A CA 1
ATOM 2287 C C . ALA A 1 288 ? 16.565 -31.788 -1.176 1.00 60.81 288 ALA A C 1
ATOM 2289 O O . ALA A 1 288 ? 15.832 -31.868 -0.186 1.00 60.81 288 ALA A O 1
ATOM 2290 N N . PRO A 1 289 ? 16.082 -31.423 -2.375 1.00 58.03 289 PRO A N 1
ATOM 2291 C CA . PRO A 1 289 ? 14.665 -31.177 -2.604 1.00 58.03 289 PRO A CA 1
ATOM 2292 C C . PRO A 1 289 ? 13.866 -32.479 -2.455 1.00 58.03 289 PRO A C 1
ATOM 2294 O O . PRO A 1 289 ? 14.140 -33.469 -3.131 1.00 58.03 289 PRO A O 1
ATOM 2297 N N . HIS A 1 290 ? 12.867 -32.464 -1.569 1.00 62.53 290 HIS A N 1
ATOM 2298 C CA . HIS A 1 290 ? 11.913 -33.560 -1.415 1.00 62.53 290 HIS A CA 1
ATOM 2299 C C . HIS A 1 290 ? 11.139 -33.809 -2.724 1.00 62.53 290 HIS A C 1
ATOM 2301 O O . HIS A 1 290 ? 10.704 -32.849 -3.368 1.00 62.53 290 HIS A O 1
ATOM 2307 N N . PRO A 1 291 ? 10.914 -35.078 -3.109 1.00 63.72 291 PRO A N 1
ATOM 2308 C CA . PRO A 1 291 ? 10.113 -35.417 -4.276 1.00 63.72 291 PRO A CA 1
ATOM 2309 C C . PRO A 1 291 ? 8.650 -35.016 -4.052 1.00 63.72 291 PRO A C 1
ATOM 2311 O O . PRO A 1 291 ? 7.995 -35.438 -3.098 1.00 63.72 291 PRO A O 1
ATOM 2314 N N . HIS A 1 292 ? 8.133 -34.179 -4.950 1.00 50.59 292 HIS A N 1
ATOM 2315 C CA . HIS A 1 292 ? 6.726 -33.805 -4.996 1.00 50.59 292 HIS A CA 1
ATOM 2316 C C . HIS A 1 292 ? 5.873 -35.027 -5.358 1.00 50.59 292 HIS A C 1
ATOM 2318 O O . HIS A 1 292 ? 5.884 -35.491 -6.496 1.00 50.59 292 HIS A O 1
ATOM 2324 N N . HIS A 1 293 ? 5.097 -35.522 -4.394 1.00 58.31 293 HIS A N 1
ATOM 2325 C CA . HIS A 1 293 ? 4.041 -36.497 -4.651 1.00 58.31 293 HIS A CA 1
ATOM 2326 C C . HIS A 1 293 ? 2.919 -35.853 -5.491 1.00 58.31 293 HIS A C 1
ATOM 2328 O O . HIS A 1 293 ? 2.399 -34.802 -5.101 1.00 58.31 293 HIS A O 1
ATOM 2334 N N . PRO A 1 294 ? 2.493 -36.461 -6.614 1.00 61.38 294 PRO A N 1
ATOM 2335 C CA . PRO A 1 294 ? 1.360 -35.965 -7.381 1.00 61.38 294 PRO A CA 1
ATOM 2336 C C . PRO A 1 294 ? 0.055 -36.192 -6.604 1.00 61.38 294 PRO A C 1
ATOM 2338 O O . PRO A 1 294 ? -0.348 -37.323 -6.326 1.00 61.38 294 PRO A O 1
ATOM 2341 N N . LEU A 1 295 ? -0.615 -35.090 -6.261 1.00 54.75 295 LEU A N 1
ATOM 2342 C CA . LEU A 1 295 ? -1.972 -35.074 -5.719 1.00 54.75 295 LEU A CA 1
ATOM 2343 C C . LEU A 1 295 ? -2.936 -35.685 -6.746 1.00 54.75 295 LEU A C 1
ATOM 2345 O O . LEU A 1 295 ? -3.273 -35.059 -7.751 1.00 54.75 295 LEU A O 1
ATOM 2349 N N . LYS A 1 296 ? -3.399 -36.910 -6.477 1.00 60.34 296 LYS A N 1
ATOM 2350 C CA . LYS A 1 296 ? -4.514 -37.541 -7.192 1.00 60.34 296 LYS A CA 1
ATOM 2351 C C . LYS A 1 296 ? -5.780 -36.707 -6.960 1.00 60.34 296 LYS A C 1
ATOM 2353 O O . LYS A 1 296 ? -6.404 -36.787 -5.904 1.00 60.34 296 LYS A O 1
ATOM 2358 N N . MET A 1 297 ? -6.150 -35.889 -7.943 1.00 56.31 297 MET A N 1
ATOM 2359 C CA . MET A 1 297 ? -7.440 -35.199 -7.987 1.00 56.31 297 MET A CA 1
ATOM 2360 C C . MET A 1 297 ? -8.550 -36.245 -8.148 1.00 56.31 297 MET A C 1
ATOM 2362 O O . MET A 1 297 ? -8.747 -36.806 -9.224 1.00 56.31 297 MET A O 1
ATOM 2366 N N . ARG A 1 298 ? -9.266 -36.526 -7.056 1.00 62.38 298 ARG A N 1
ATOM 2367 C CA . ARG A 1 298 ? -10.524 -37.280 -7.068 1.00 62.38 298 ARG A CA 1
ATOM 2368 C C . ARG A 1 298 ? -11.573 -36.423 -7.786 1.00 62.38 298 ARG A C 1
ATOM 2370 O O . ARG A 1 298 ? -12.000 -35.403 -7.249 1.00 62.38 298 ARG A O 1
ATOM 2377 N N . LEU A 1 299 ? -11.959 -36.821 -8.998 1.00 60.19 299 LEU A N 1
ATOM 2378 C CA . LEU A 1 299 ? -13.132 -36.278 -9.682 1.00 60.19 299 LEU A CA 1
ATOM 2379 C C . LEU A 1 299 ? -14.374 -36.573 -8.834 1.00 60.19 299 LEU A C 1
ATOM 2381 O O . LEU A 1 299 ? -14.701 -37.732 -8.588 1.00 60.19 299 LEU A O 1
ATOM 2385 N N . MET A 1 300 ? -15.042 -35.520 -8.370 1.00 59.62 300 MET A N 1
ATOM 2386 C CA . MET A 1 300 ? -16.364 -35.619 -7.754 1.00 59.62 300 MET A CA 1
ATOM 2387 C C . MET A 1 300 ? -17.438 -35.605 -8.854 1.00 59.62 300 MET A C 1
ATOM 2389 O O . MET A 1 300 ? -17.308 -34.835 -9.812 1.00 59.62 300 MET A O 1
ATOM 2393 N N . PRO A 1 301 ? -18.492 -36.429 -8.739 1.00 64.94 301 PRO A N 1
ATOM 2394 C CA . PRO A 1 301 ? -19.570 -36.484 -9.718 1.00 64.94 301 PRO A CA 1
ATOM 2395 C C . PRO A 1 301 ? -20.381 -35.180 -9.716 1.00 64.94 301 PRO A C 1
ATOM 2397 O O . PRO A 1 301 ? -20.798 -34.679 -8.671 1.00 64.94 301 PRO A O 1
ATOM 2400 N N . ARG A 1 302 ? -20.594 -34.619 -10.913 1.00 60.25 302 ARG A N 1
ATOM 2401 C CA . ARG A 1 302 ? -21.479 -33.472 -11.153 1.00 60.25 302 ARG A CA 1
ATOM 2402 C C . ARG A 1 302 ? -22.921 -33.884 -10.857 1.00 60.25 302 ARG A C 1
ATOM 2404 O O . ARG A 1 302 ? -23.484 -34.696 -11.584 1.00 60.25 302 ARG A O 1
ATOM 2411 N N . LEU A 1 303 ? -23.517 -33.291 -9.826 1.00 65.75 303 LEU A N 1
ATOM 2412 C CA . LEU A 1 303 ? -24.957 -33.360 -9.594 1.00 65.75 303 LEU A CA 1
ATOM 2413 C C . LEU A 1 303 ? -25.669 -32.534 -10.674 1.00 65.75 303 LEU A C 1
ATOM 2415 O O . LEU A 1 303 ? -25.437 -31.330 -10.805 1.00 65.75 303 LEU A O 1
ATOM 2419 N N . LEU A 1 304 ? -26.491 -33.210 -11.474 1.00 64.75 304 LEU A N 1
ATOM 2420 C CA . LEU A 1 304 ? -27.375 -32.609 -12.466 1.00 64.75 304 LEU A CA 1
ATOM 2421 C C . LEU A 1 304 ? -28.525 -31.911 -11.731 1.00 64.75 304 LEU A C 1
ATOM 2423 O O . LEU A 1 304 ? -29.306 -32.556 -11.038 1.00 64.75 304 LEU A O 1
ATOM 2427 N N . ILE A 1 305 ? -28.606 -30.588 -11.866 1.00 62.72 305 ILE A N 1
ATOM 2428 C CA . ILE A 1 305 ? -29.715 -29.781 -11.353 1.00 62.72 305 ILE A CA 1
ATOM 2429 C C . ILE A 1 305 ? -30.811 -29.792 -12.421 1.00 62.72 305 ILE A C 1
ATOM 2431 O O . ILE A 1 305 ? -30.624 -29.252 -13.511 1.00 62.72 305 ILE A O 1
ATOM 2435 N N . THR A 1 306 ? -31.944 -30.419 -12.119 1.00 58.44 306 THR A N 1
ATOM 2436 C CA . THR A 1 306 ? -33.157 -30.365 -12.942 1.00 58.44 306 THR A CA 1
ATOM 2437 C C . THR A 1 306 ? -33.901 -29.042 -12.714 1.00 58.44 306 THR A C 1
ATOM 2439 O O . THR A 1 306 ? -34.100 -28.667 -11.556 1.00 58.44 306 THR A O 1
ATOM 2442 N N . PRO A 1 307 ? -34.340 -28.332 -13.768 1.00 65.44 307 PRO A N 1
ATOM 2443 C CA . PRO A 1 307 ? -35.110 -27.100 -13.624 1.00 65.44 307 PRO A CA 1
ATOM 2444 C C . PRO A 1 307 ? -36.554 -27.387 -13.184 1.00 65.44 307 PRO A C 1
ATOM 2446 O O . PRO A 1 307 ? -37.233 -28.239 -13.759 1.00 65.44 307 PRO A O 1
ATOM 2449 N N . MET A 1 308 ? -37.026 -26.655 -12.170 1.00 61.75 308 MET A N 1
ATOM 2450 C CA . MET A 1 308 ? -38.432 -26.652 -11.760 1.00 61.75 308 MET A CA 1
ATOM 2451 C C . MET A 1 308 ? -39.264 -25.832 -12.751 1.00 61.75 308 MET A C 1
ATOM 2453 O O . MET A 1 308 ? -38.902 -24.707 -13.094 1.00 61.75 308 MET A O 1
ATOM 2457 N N . LYS A 1 309 ? -40.380 -26.411 -13.204 1.00 67.31 309 LYS A N 1
ATOM 2458 C CA . LYS A 1 309 ? -41.403 -25.731 -14.003 1.00 67.31 309 LYS A CA 1
ATOM 2459 C C . LYS A 1 309 ? -42.141 -24.722 -13.119 1.00 67.31 309 LYS A C 1
ATOM 2461 O O . LYS A 1 309 ? -42.704 -25.109 -12.100 1.00 67.31 309 LYS A O 1
ATOM 2466 N N . LEU A 1 310 ? -42.128 -23.456 -13.525 1.00 68.00 310 LEU A N 1
ATOM 2467 C CA . LEU A 1 310 ? -43.069 -22.443 -13.054 1.00 68.00 310 LEU A CA 1
ATOM 2468 C C . LEU A 1 310 ? -44.405 -22.689 -13.758 1.00 68.00 310 LEU A C 1
ATOM 2470 O O . LEU A 1 310 ? -44.452 -22.754 -14.983 1.00 68.00 310 LEU A O 1
ATOM 2474 N N . SER A 1 311 ? -45.455 -22.896 -12.975 1.00 69.75 311 SER A N 1
ATOM 2475 C CA . SER A 1 311 ? -46.842 -22.892 -13.431 1.00 69.75 311 SER A CA 1
ATOM 2476 C C . SER A 1 311 ? -47.380 -21.468 -13.335 1.00 69.75 311 SER A C 1
ATOM 2478 O O . SER A 1 311 ? -47.339 -20.877 -12.255 1.00 69.75 311 SER A O 1
ATOM 2480 N N . ASP A 1 312 ? -47.847 -20.954 -14.470 1.00 65.50 312 ASP A N 1
ATOM 2481 C CA . ASP A 1 312 ? -48.482 -19.648 -14.621 1.00 65.50 312 ASP A CA 1
ATOM 2482 C C . ASP A 1 312 ? -49.840 -19.598 -13.899 1.00 65.50 312 ASP A C 1
ATOM 2484 O O . ASP A 1 312 ? -50.618 -20.556 -13.936 1.00 65.50 312 ASP A O 1
ATOM 2488 N N . THR A 1 313 ? -50.104 -18.458 -13.260 1.00 69.19 313 THR A N 1
ATOM 2489 C CA . THR A 1 313 ? -51.422 -17.987 -12.804 1.00 69.19 313 THR A CA 1
ATOM 2490 C C . THR A 1 313 ? -51.716 -16.661 -13.469 1.00 69.19 313 THR A C 1
ATOM 2492 O O . THR A 1 313 ? -50.780 -15.825 -13.462 1.00 69.19 313 THR A O 1
#

Nearest PDB structures (foldseek):
  8gh6-assembly1_A  TM=5.809E-01  e=6.254E-05  Bombyx mori
  2rn7-assembly1_A  TM=2.709E-01  e=7.421E+00  Shigella flexneri
  1jh4-assembly1_A  TM=2.667E-01  e=9.143E+00  Homo sapiens

Foldseek 3Di:
DDDDDPDPPDPPPPPPPDDDDDDDDDDDDDDDDDDDDPPPPPQVWDADPPPRDTDSDPVVSLVCCVPVPVVVNVVVVPPPPPQDDQDPVNLLVLLLVLLVCVVVVPDPPSLVVSCVVVVVDDSVRSVVSVVDPVSVVSNVVNNVVVVCVVVPPPPDPDDDDDDDDDDDDDDDDDDDPLPLPQPDDDDPVNLLVLLLQLLVCVLVVNDPQSLVVSCVVCVSYDSVRSVVCVVDPVSVVSSVVNNVVVVVPPPPPPPPPPPPDDDDDDDDDDDDDDDPPPPPPPDDDDDDDDDDDDDDPDDDDDDDDDDDDDDDD

Mean predicted aligned error: 19.66 Å

Organism: NCBI:txid467358

InterPro domains:
  IPR013087 Zinc finger C2H2-type [PS00028] (48-69)
  IPR013087 Zinc finger C2H2-type [PS50157] (46-74)

pLDDT: mean 76.19, std 20.77, range [39.88, 98.44]

Sequence (313 aa):
MEAKGPWGCQPLRPLHVGPKSKNKPRKTEDESSDSSSPHAHDHAAYRCTRCDRVFDTKTGLGVHTKRAHPSKHDQAKNRTVKKARWNSEEVALVARKEAQLISEGKARFYNLALFKAFPHRTQEAIKKIRQQEAYRDAIQVYLKDIQKTSKGKPTTDKKDKSQEPFVPDDQVAGPSDVTIAKNARWTPSEITRLVNEEARLVYEGETRIINQALFAFYKARTLESIKNIHTRAEYKRQVVARLGKLRQSSPAKVHNEPPSSPSSSSHAESSAALPNLALAKRRTPRLAPHPHHPLKMRLMPRLLITPMKLSDT